Protein AF-A0A2V8US13-F1 (afdb_monomer_lite)

pLDDT: mean 70.46, std 26.06, range [27.88, 97.75]

Sequence (211 aa):
MGLTGDLALRPIKGLGFSAGRAALINSSGVVEAVVGNPSDCVLVDGTSGPCGSTSGTQYVEAEIPAGVVDGSNATFTLAGSPSQPSSLSLFRNGVLQQLGSDYTLTGSTVQFLAGAIPQLGDTLMAGYRLGYRLAPAWPLVGPQITGFRKLSAAPPVAQVLQQTSRVWAPASSAPTFCRPGIAWKFISTWRTRGPRLVLSSRPFGARGAGG

Secondary structure (DSSP, 8-state):
--HHHHHHTSPPB-TT--TTS-EEE-TTS-EEEPPS-TTEEEPTTS-EEETT----EEEEEEE--BS--SSS--EEE-SS--SSGGG-EEEETTEEEPBTTTEEEETTEEEE-TTTPPPTT--EEEEEEEEE----S----S---S-------PPPP----------------------S-----------SS------------------

Structure (mmCIF, N/CA/C/O backbone):
data_AF-A0A2V8US13-F1
#
_entry.id   AF-A0A2V8US13-F1
#
loop_
_atom_site.group_PDB
_atom_site.id
_atom_site.type_symbol
_atom_site.label_atom_id
_atom_site.label_alt_id
_atom_site.label_comp_id
_atom_site.label_asym_id
_atom_site.label_entity_id
_atom_site.label_seq_id
_atom_site.pdbx_PDB_ins_code
_atom_site.Cartn_x
_atom_site.Cartn_y
_atom_site.Cartn_z
_atom_site.occupancy
_atom_site.B_iso_or_equiv
_atom_site.auth_seq_id
_atom_site.auth_comp_id
_atom_site.auth_asym_id
_atom_site.auth_atom_id
_atom_site.pdbx_PDB_model_num
ATOM 1 N N . MET A 1 1 ? 28.949 7.084 -55.702 1.00 55.09 1 MET A N 1
ATOM 2 C CA . MET A 1 1 ? 28.351 6.580 -54.449 1.00 55.09 1 MET A CA 1
ATOM 3 C C . MET A 1 1 ? 28.116 5.095 -54.653 1.00 55.09 1 MET A C 1
ATOM 5 O O . MET A 1 1 ? 27.318 4.752 -55.509 1.00 55.09 1 MET A O 1
ATOM 9 N N . GLY A 1 2 ? 28.952 4.247 -54.053 1.00 80.75 2 GLY A N 1
ATOM 10 C CA . GLY A 1 2 ? 29.019 2.809 -54.350 1.00 80.75 2 GLY A CA 1
ATOM 11 C C . GLY A 1 2 ? 28.783 1.947 -53.112 1.00 80.75 2 GLY A C 1
ATOM 12 O O . GLY A 1 2 ? 28.547 2.483 -52.030 1.00 80.75 2 GLY A O 1
ATOM 13 N N . LEU A 1 3 ? 28.921 0.625 -53.270 1.00 78.25 3 LEU A N 1
ATOM 14 C CA . LEU A 1 3 ? 28.642 -0.385 -52.239 1.00 78.25 3 LEU A CA 1
ATOM 15 C C . LEU A 1 3 ? 29.267 -0.067 -50.870 1.00 78.25 3 LEU A C 1
ATOM 17 O O . LEU A 1 3 ? 28.650 -0.336 -49.849 1.00 78.25 3 LEU A O 1
ATOM 21 N N . THR A 1 4 ? 30.459 0.530 -50.818 1.00 82.06 4 THR A N 1
ATOM 22 C CA . THR A 1 4 ? 31.136 0.872 -49.554 1.00 82.06 4 THR A CA 1
ATOM 23 C C . THR A 1 4 ? 30.372 1.911 -48.722 1.00 82.06 4 THR A C 1
ATOM 25 O O . THR A 1 4 ? 30.376 1.828 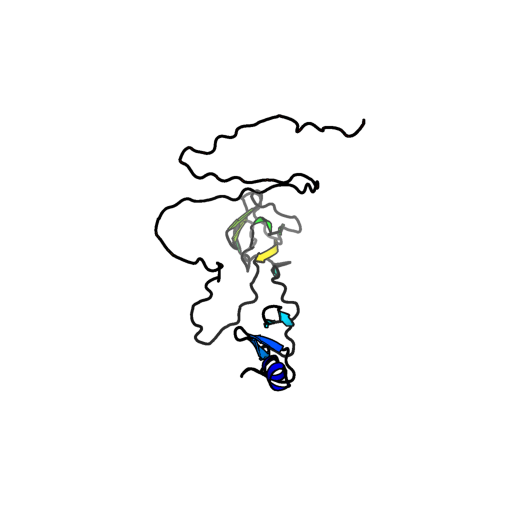-47.497 1.00 82.06 4 THR A O 1
ATOM 28 N N . GLY A 1 5 ? 29.686 2.862 -49.367 1.00 81.44 5 GLY A N 1
ATOM 29 C CA . GLY A 1 5 ? 28.836 3.842 -48.682 1.00 81.44 5 GLY A CA 1
ATOM 30 C C . GLY A 1 5 ? 27.566 3.201 -48.125 1.00 81.44 5 GLY A C 1
ATOM 31 O O . GLY A 1 5 ? 27.214 3.428 -46.972 1.00 81.44 5 GLY A O 1
ATOM 32 N N . ASP A 1 6 ? 26.946 2.313 -48.901 1.00 83.06 6 ASP A N 1
ATOM 33 C CA . ASP A 1 6 ? 25.766 1.559 -48.463 1.00 83.06 6 ASP A CA 1
ATOM 34 C C . ASP A 1 6 ? 26.099 0.560 -47.348 1.00 83.06 6 ASP A C 1
ATOM 36 O O . ASP A 1 6 ? 25.263 0.287 -46.490 1.00 83.06 6 ASP A O 1
ATOM 40 N N . LEU A 1 7 ? 27.322 0.016 -47.330 1.00 83.50 7 LEU A N 1
ATOM 41 C CA . LEU A 1 7 ? 27.809 -0.858 -46.262 1.00 83.50 7 LEU A CA 1
ATOM 42 C C . LEU A 1 7 ? 28.003 -0.101 -44.942 1.00 83.50 7 LEU A C 1
ATOM 44 O O . LEU A 1 7 ? 27.688 -0.653 -43.891 1.00 83.50 7 LEU A O 1
ATOM 48 N N . ALA A 1 8 ? 28.475 1.147 -44.989 1.00 81.38 8 ALA A N 1
ATOM 49 C CA . ALA A 1 8 ? 28.692 1.974 -43.800 1.00 81.38 8 ALA A CA 1
ATOM 50 C C . ALA A 1 8 ? 27.385 2.422 -43.118 1.00 81.38 8 ALA A C 1
ATOM 52 O O . ALA A 1 8 ? 27.394 2.760 -41.938 1.00 81.38 8 ALA A O 1
ATOM 53 N N . LEU A 1 9 ? 26.262 2.401 -43.842 1.00 83.69 9 LEU A N 1
ATOM 54 C CA . LEU A 1 9 ? 24.933 2.721 -43.309 1.00 83.69 9 LEU A CA 1
ATOM 55 C C . LEU A 1 9 ? 24.232 1.519 -42.662 1.00 83.69 9 LEU A C 1
ATOM 57 O O . LEU A 1 9 ? 23.143 1.665 -42.104 1.00 83.69 9 LEU A O 1
ATOM 61 N N . ARG A 1 10 ? 24.815 0.318 -42.742 1.00 88.25 10 ARG A N 1
ATOM 62 C CA . ARG A 1 10 ? 24.198 -0.882 -42.173 1.00 88.25 10 ARG A CA 1
ATOM 63 C C . ARG A 1 10 ? 24.348 -0.895 -40.650 1.00 88.25 10 ARG A C 1
ATOM 65 O O . ARG A 1 10 ? 25.443 -0.635 -40.153 1.00 88.25 10 ARG A O 1
ATOM 72 N N . PRO A 1 11 ? 23.296 -1.279 -39.906 1.00 88.00 11 PRO A N 1
ATOM 73 C CA . PRO A 1 11 ? 23.410 -1.522 -38.475 1.00 88.00 11 PRO A CA 1
ATOM 74 C C . PRO A 1 11 ? 24.494 -2.564 -38.179 1.00 88.00 11 PRO A C 1
ATOM 76 O O . PRO A 1 11 ? 24.523 -3.638 -38.789 1.00 88.00 11 PRO A O 1
ATOM 79 N N . ILE A 1 12 ? 25.374 -2.253 -37.232 1.00 92.12 12 ILE A N 1
ATOM 80 C CA . ILE A 1 12 ? 26.439 -3.154 -36.784 1.00 92.12 12 ILE A CA 1
ATOM 81 C C . ILE A 1 12 ? 26.003 -3.900 -35.521 1.00 92.12 12 ILE A C 1
ATOM 83 O O . ILE A 1 12 ? 25.254 -3.374 -34.699 1.00 92.12 12 ILE A O 1
ATOM 87 N N . LYS A 1 13 ? 26.459 -5.144 -35.371 1.00 92.75 13 LYS A N 1
ATOM 88 C CA . LYS A 1 13 ? 26.192 -5.957 -34.178 1.00 92.75 13 LYS A CA 1
ATOM 89 C C . LYS A 1 13 ? 27.131 -5.534 -33.052 1.00 92.75 13 LYS A C 1
ATOM 91 O O . LYS A 1 13 ? 28.337 -5.440 -33.273 1.00 92.75 13 LYS A O 1
ATOM 96 N N . GLY A 1 14 ? 26.577 -5.296 -31.869 1.00 89.50 14 GLY A N 1
ATOM 97 C CA . GLY A 1 14 ? 27.348 -5.074 -30.651 1.00 89.50 14 GLY A CA 1
ATOM 98 C C . GLY A 1 14 ? 27.850 -6.378 -30.034 1.00 89.50 14 GLY A C 1
ATOM 99 O O . GLY A 1 14 ? 27.527 -7.477 -30.494 1.00 89.50 14 GLY A O 1
ATOM 100 N N . LEU A 1 15 ? 28.623 -6.252 -28.956 1.00 89.38 15 LEU A N 1
ATOM 101 C CA . LEU A 1 15 ? 29.156 -7.399 -28.212 1.00 89.38 15 LEU A CA 1
ATOM 102 C C . LEU A 1 15 ? 28.039 -8.221 -27.556 1.00 89.38 15 LEU A C 1
ATOM 104 O O . LEU A 1 15 ? 28.185 -9.428 -27.389 1.00 89.38 15 LEU A O 1
ATOM 108 N N . GLY A 1 16 ? 26.911 -7.583 -27.230 1.00 88.00 16 GLY A N 1
ATOM 109 C CA . GLY A 1 16 ? 25.731 -8.239 -26.669 1.00 88.00 16 GLY A CA 1
ATOM 110 C C . GLY A 1 16 ? 24.812 -8.917 -27.690 1.00 88.00 16 GLY A C 1
ATOM 111 O O . GLY A 1 16 ? 23.693 -9.274 -27.334 1.00 88.00 16 GLY A O 1
ATOM 112 N N . PHE A 1 17 ? 25.195 -9.065 -28.963 1.00 93.06 17 PHE A N 1
ATOM 113 C CA . PHE A 1 17 ? 24.326 -9.697 -29.960 1.00 93.06 17 PHE A CA 1
ATOM 114 C C . PHE A 1 17 ? 24.137 -11.197 -29.682 1.00 93.06 17 PHE A C 1
ATOM 116 O O . PHE A 1 17 ? 25.095 -11.967 -29.652 1.00 93.06 17 PHE A O 1
ATOM 123 N N . SER A 1 18 ? 22.884 -11.634 -29.553 1.00 92.12 18 SER A N 1
ATOM 124 C CA . SER A 1 18 ? 22.523 -13.037 -29.339 1.00 92.12 18 SER A CA 1
ATOM 125 C C . SER A 1 18 ? 21.288 -13.398 -30.161 1.00 92.12 18 SER A C 1
ATOM 127 O O . SER A 1 18 ? 20.272 -12.704 -30.111 1.00 92.12 18 SER A O 1
ATOM 129 N N . ALA A 1 19 ? 21.377 -14.469 -30.951 1.00 89.31 19 ALA A N 1
ATOM 130 C CA . ALA A 1 19 ? 20.261 -14.942 -31.764 1.00 89.31 19 ALA A CA 1
ATOM 131 C C . ALA A 1 19 ? 19.153 -15.551 -30.884 1.00 89.31 19 ALA A C 1
ATOM 133 O O . ALA A 1 19 ? 19.433 -16.158 -29.854 1.00 89.31 19 ALA A O 1
ATOM 134 N N . GLY A 1 20 ? 17.891 -15.401 -31.298 1.00 88.50 20 GLY A N 1
ATOM 135 C CA . GLY A 1 20 ? 16.737 -15.893 -30.529 1.00 88.50 20 GLY A CA 1
ATOM 136 C C . GLY A 1 20 ? 16.299 -14.976 -29.380 1.00 88.50 20 GLY A C 1
ATOM 137 O O . GLY A 1 20 ? 15.518 -15.391 -28.528 1.00 88.50 20 GLY A O 1
ATOM 138 N N . ARG A 1 21 ? 16.785 -13.730 -29.352 1.00 91.25 21 ARG A N 1
ATOM 139 C CA . ARG A 1 21 ? 16.381 -12.676 -28.411 1.00 91.25 21 ARG A CA 1
ATOM 140 C C . ARG A 1 21 ? 15.822 -11.471 -29.165 1.00 91.25 21 ARG A C 1
ATOM 142 O O . ARG A 1 21 ? 16.128 -11.270 -30.340 1.00 91.25 21 ARG A O 1
ATOM 149 N N . ALA A 1 22 ? 15.033 -10.655 -28.472 1.00 91.88 22 ALA A N 1
ATOM 150 C CA . ALA A 1 22 ? 14.642 -9.343 -28.973 1.00 91.88 22 ALA A CA 1
ATOM 151 C C . ALA A 1 22 ? 15.876 -8.440 -29.123 1.00 91.88 22 ALA A C 1
ATOM 153 O O . ALA A 1 22 ? 16.780 -8.480 -28.287 1.00 91.88 22 ALA A O 1
ATOM 154 N N . ALA A 1 23 ? 15.901 -7.634 -30.183 1.00 93.50 23 ALA A N 1
ATOM 155 C CA . ALA A 1 23 ? 16.989 -6.708 -30.466 1.00 93.50 23 ALA A CA 1
ATOM 156 C C . ALA A 1 23 ? 16.685 -5.310 -29.906 1.00 93.50 23 ALA A C 1
ATOM 158 O O . ALA A 1 23 ? 15.574 -4.810 -30.077 1.00 93.50 23 ALA A O 1
ATOM 159 N N . LEU A 1 24 ? 17.683 -4.670 -29.294 1.00 93.31 24 LEU A N 1
ATOM 160 C CA . LEU A 1 24 ? 17.681 -3.249 -28.940 1.00 93.31 24 LEU A CA 1
ATOM 161 C C . LEU A 1 24 ? 18.825 -2.530 -29.658 1.00 93.31 24 LEU A C 1
ATOM 163 O O . LEU A 1 24 ? 19.825 -3.148 -30.027 1.00 93.31 24 LEU A O 1
ATOM 167 N N . ILE A 1 25 ? 18.680 -1.221 -29.845 1.00 92.81 25 ILE A N 1
ATOM 168 C CA . ILE A 1 25 ? 19.756 -0.347 -30.319 1.00 92.81 25 ILE A CA 1
ATOM 169 C C . ILE A 1 25 ? 20.280 0.404 -29.100 1.00 92.81 25 ILE A C 1
ATOM 171 O O . ILE A 1 25 ? 19.518 1.113 -28.443 1.00 92.81 25 ILE A O 1
ATOM 175 N N . ASN A 1 26 ? 21.556 0.223 -28.770 1.00 87.25 26 ASN A N 1
ATOM 176 C CA . ASN A 1 26 ? 22.140 0.867 -27.597 1.00 87.25 26 ASN A CA 1
ATOM 177 C C . ASN A 1 26 ? 22.551 2.327 -27.889 1.00 87.25 26 ASN A C 1
ATOM 179 O O . ASN A 1 26 ? 22.363 2.850 -28.989 1.00 87.25 26 ASN A O 1
ATOM 183 N N . SER A 1 27 ? 23.141 3.002 -26.900 1.00 87.38 27 SER A N 1
ATOM 184 C CA . SER A 1 27 ? 23.549 4.409 -27.021 1.00 87.38 27 SER A CA 1
ATOM 185 C C . SER A 1 27 ? 24.634 4.671 -28.072 1.00 87.38 27 SER A C 1
ATOM 187 O O . SER A 1 27 ? 24.763 5.807 -28.523 1.00 87.38 27 SER A O 1
ATOM 189 N N . SER A 1 28 ? 25.397 3.652 -28.485 1.00 88.44 28 SER A N 1
ATOM 190 C CA . SER A 1 28 ? 26.378 3.751 -29.573 1.00 88.44 28 SER A CA 1
ATOM 191 C C . SER A 1 28 ? 25.799 3.389 -30.946 1.00 88.44 28 SER A C 1
ATOM 193 O O . SER A 1 28 ? 26.529 3.399 -31.935 1.00 88.44 28 SER A O 1
ATOM 195 N N . GLY A 1 29 ? 24.492 3.112 -31.032 1.00 87.44 29 GLY A N 1
ATOM 196 C CA . GLY A 1 29 ? 23.795 2.828 -32.286 1.00 87.44 29 GLY A CA 1
ATOM 197 C C . GLY A 1 29 ? 23.972 1.397 -32.794 1.00 87.44 29 GLY A C 1
ATOM 198 O O . GLY A 1 29 ? 23.620 1.111 -33.939 1.00 87.44 29 GLY A O 1
ATOM 199 N N . VAL A 1 30 ? 24.513 0.494 -31.971 1.00 92.31 30 VAL A N 1
ATOM 200 C CA . VAL A 1 30 ? 24.744 -0.904 -32.356 1.00 92.31 30 VAL A CA 1
ATOM 201 C C . VAL A 1 30 ? 23.596 -1.801 -31.896 1.00 92.31 30 VAL A C 1
ATOM 203 O O . VAL A 1 30 ? 22.927 -1.519 -30.902 1.00 92.31 30 VAL A O 1
ATOM 206 N N . VAL A 1 31 ? 23.360 -2.885 -32.636 1.00 93.75 31 VAL A N 1
ATOM 207 C CA . VAL A 1 31 ? 22.295 -3.853 -32.354 1.00 93.75 31 VAL A CA 1
ATOM 208 C C . VAL A 1 31 ? 22.778 -4.876 -31.332 1.00 93.75 31 VAL A C 1
ATOM 210 O O . VAL A 1 31 ? 23.741 -5.603 -31.587 1.00 93.75 31 VAL A O 1
ATOM 213 N N . GLU A 1 32 ? 22.074 -4.979 -30.211 1.00 94.81 32 GLU A N 1
ATOM 214 C CA . GLU A 1 32 ? 22.352 -5.927 -29.127 1.00 94.81 32 GLU A CA 1
ATOM 215 C C . GLU A 1 32 ? 21.094 -6.701 -28.730 1.00 94.81 32 GLU A C 1
ATOM 217 O O . GLU A 1 32 ? 19.978 -6.316 -29.076 1.00 94.81 32 GLU A O 1
ATOM 222 N N . ALA A 1 33 ? 21.264 -7.823 -28.029 1.00 94.12 33 ALA A N 1
ATOM 223 C CA . ALA A 1 33 ? 20.143 -8.564 -27.473 1.00 94.12 33 ALA A CA 1
ATOM 224 C C . ALA A 1 33 ? 19.678 -7.943 -26.151 1.00 94.12 33 ALA A C 1
ATOM 226 O O . ALA A 1 33 ? 20.484 -7.624 -25.277 1.00 94.12 33 ALA A O 1
ATOM 227 N N . VAL A 1 34 ? 18.362 -7.850 -25.980 1.00 92.88 34 VAL A N 1
ATOM 228 C CA . VAL A 1 34 ? 17.741 -7.516 -24.698 1.00 92.88 34 VAL A CA 1
ATOM 229 C C . VAL A 1 34 ? 18.038 -8.629 -23.689 1.00 92.88 34 VAL A C 1
ATOM 231 O O . VAL A 1 34 ? 17.799 -9.811 -23.954 1.00 92.88 34 VAL A O 1
ATOM 234 N N . VAL A 1 35 ? 18.548 -8.247 -22.519 1.00 90.00 35 VAL A N 1
ATOM 235 C CA . VAL A 1 35 ? 18.862 -9.167 -21.417 1.00 90.00 35 VAL A CA 1
ATOM 236 C C . VAL A 1 35 ? 17.607 -9.388 -20.572 1.00 90.00 35 VAL A C 1
ATOM 238 O O . VAL A 1 35 ? 17.011 -8.412 -20.123 1.00 90.00 35 VAL A O 1
ATOM 241 N N . GLY A 1 36 ? 17.208 -10.649 -20.364 1.00 87.69 36 GLY A N 1
ATOM 242 C CA . GLY A 1 36 ? 15.996 -11.031 -19.623 1.00 87.69 36 GLY A CA 1
ATOM 243 C C . GLY A 1 36 ? 15.649 -12.519 -19.702 1.00 87.69 36 GLY A C 1
ATOM 244 O O . GLY A 1 36 ? 16.289 -13.285 -20.442 1.00 87.69 36 GLY A O 1
ATOM 245 N N . ASN A 1 37 ? 14.606 -12.945 -18.982 1.00 87.94 37 ASN A N 1
ATOM 246 C CA . ASN A 1 37 ? 14.066 -14.292 -19.160 1.00 87.94 37 ASN A CA 1
ATOM 247 C C . ASN A 1 37 ? 13.379 -14.414 -20.531 1.00 87.94 37 ASN A C 1
ATOM 249 O O . ASN A 1 37 ? 12.824 -13.441 -21.034 1.00 87.94 37 ASN A O 1
ATOM 253 N N . PRO A 1 38 ? 13.378 -15.602 -21.163 1.0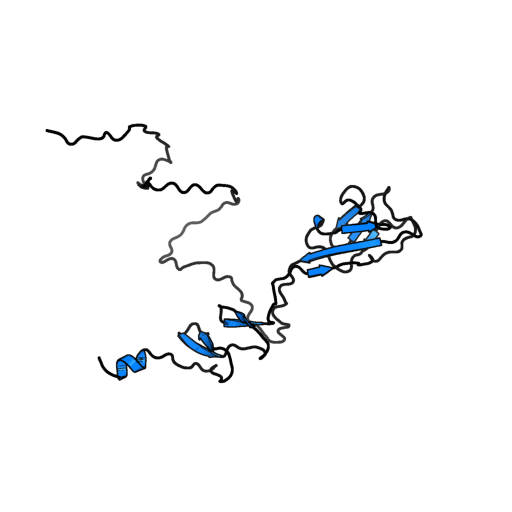0 86.06 38 PRO A N 1
ATOM 254 C CA . PRO A 1 38 ? 12.697 -15.805 -22.447 1.00 86.06 38 PRO A CA 1
ATOM 255 C C . PRO A 1 38 ? 11.182 -15.547 -22.413 1.00 86.06 38 PRO A C 1
ATOM 257 O O . PRO A 1 38 ? 10.579 -15.335 -23.459 1.00 86.06 38 PRO A O 1
ATOM 260 N N . SER A 1 39 ? 10.573 -15.585 -21.226 1.00 86.81 39 SER A N 1
ATOM 261 C CA . SER A 1 39 ? 9.154 -15.307 -20.986 1.00 86.81 39 SER A CA 1
ATOM 262 C C . SER A 1 39 ? 8.852 -13.836 -20.667 1.00 86.81 39 SER A C 1
ATOM 264 O O . SER A 1 39 ? 7.696 -13.504 -20.411 1.00 86.81 39 SER A O 1
ATOM 266 N N . ASP A 1 40 ? 9.868 -12.970 -20.625 1.00 89.69 40 ASP A N 1
ATOM 267 C CA . ASP A 1 40 ? 9.714 -11.558 -20.276 1.00 89.69 40 ASP A CA 1
ATOM 268 C C . ASP A 1 40 ? 9.291 -10.716 -21.488 1.00 89.69 40 ASP A C 1
ATOM 270 O O . ASP A 1 40 ? 9.651 -10.983 -22.636 1.00 89.69 40 ASP A O 1
ATOM 274 N N . CYS A 1 41 ? 8.545 -9.651 -21.214 1.00 88.50 41 CYS A N 1
ATOM 275 C CA . CYS A 1 41 ? 8.199 -8.624 -22.180 1.00 88.50 41 CYS A CA 1
ATOM 276 C C . CYS A 1 41 ? 9.307 -7.574 -22.252 1.00 88.50 41 CYS A C 1
ATOM 278 O O . CYS A 1 41 ? 9.967 -7.272 -21.258 1.00 88.50 41 CYS A O 1
ATOM 280 N N . VAL A 1 42 ? 9.471 -6.987 -23.435 1.00 90.88 42 VAL A N 1
ATOM 281 C CA . VAL A 1 42 ? 10.449 -5.929 -23.700 1.00 90.88 42 VAL A CA 1
ATOM 282 C C . VAL A 1 42 ? 9.743 -4.578 -23.725 1.00 90.88 42 VAL A C 1
ATOM 284 O O . VAL A 1 42 ? 8.725 -4.415 -24.398 1.00 90.88 42 VAL A O 1
ATOM 287 N N . LEU A 1 43 ? 10.282 -3.613 -22.986 1.00 85.19 43 LEU A N 1
ATOM 288 C CA . LEU A 1 43 ? 9.830 -2.226 -22.981 1.00 85.19 43 LEU A CA 1
ATOM 289 C C . LEU A 1 43 ? 10.478 -1.437 -24.127 1.00 85.19 43 LEU A C 1
ATOM 291 O O . LEU A 1 43 ? 11.505 -1.825 -24.680 1.00 85.19 43 LEU A O 1
ATOM 295 N N . VAL A 1 44 ? 9.879 -0.298 -24.488 1.00 84.12 44 VAL A N 1
ATOM 296 C CA . VAL A 1 44 ? 10.348 0.558 -25.600 1.00 84.12 44 VAL A CA 1
ATOM 297 C C . VAL A 1 44 ? 11.775 1.079 -25.374 1.00 84.12 44 VAL A C 1
ATOM 299 O O . VAL A 1 44 ? 12.484 1.365 -26.333 1.00 84.12 44 VAL A O 1
ATOM 302 N N . ASP A 1 45 ? 12.213 1.176 -24.119 1.00 83.00 45 ASP A N 1
ATOM 303 C CA . ASP A 1 45 ? 13.572 1.577 -23.747 1.00 83.00 45 ASP A CA 1
ATOM 304 C C . ASP A 1 45 ? 14.604 0.432 -23.811 1.00 83.00 45 ASP A C 1
ATOM 306 O O . ASP A 1 45 ? 15.780 0.653 -23.532 1.00 83.00 45 ASP A O 1
ATOM 310 N N . GLY A 1 46 ? 14.188 -0.781 -24.193 1.00 86.62 46 GLY A N 1
ATOM 311 C CA . GLY A 1 46 ? 15.054 -1.954 -24.316 1.00 86.62 46 GLY A CA 1
ATOM 312 C C . GLY A 1 46 ? 15.252 -2.742 -23.020 1.00 86.62 46 GLY A C 1
ATOM 313 O O . GLY A 1 46 ? 16.001 -3.718 -23.023 1.00 86.62 46 GLY A O 1
ATOM 314 N N . THR A 1 47 ? 14.594 -2.367 -21.920 1.00 84.81 47 THR A N 1
ATOM 315 C CA . THR A 1 47 ? 14.590 -3.171 -20.687 1.00 84.81 47 THR A CA 1
ATOM 316 C C . THR A 1 47 ? 13.579 -4.321 -20.771 1.00 84.81 47 THR A C 1
ATOM 318 O O . THR A 1 47 ? 12.654 -4.288 -21.585 1.00 84.81 47 THR A O 1
ATOM 321 N N . SER A 1 48 ? 13.753 -5.366 -19.954 1.00 88.94 48 SER A N 1
ATOM 322 C CA . SER A 1 48 ? 12.835 -6.511 -19.906 1.00 88.94 48 SER A CA 1
ATOM 323 C C . SER A 1 48 ? 12.312 -6.792 -18.497 1.00 88.94 48 SER A C 1
ATOM 325 O O . SER A 1 48 ? 12.953 -6.466 -17.494 1.00 88.94 48 SER A O 1
ATOM 327 N N . GLY A 1 49 ? 11.127 -7.395 -18.428 1.00 84.44 49 GLY A N 1
ATOM 328 C CA . GLY A 1 49 ? 10.521 -7.880 -17.192 1.00 84.44 49 GLY A CA 1
ATOM 329 C C . GLY A 1 49 ? 9.231 -8.662 -17.451 1.00 84.44 49 GLY A C 1
ATOM 330 O O . GLY A 1 49 ? 8.818 -8.792 -18.603 1.00 84.44 49 GLY A O 1
ATOM 331 N N . PRO A 1 50 ? 8.561 -9.172 -16.405 1.00 84.19 50 PRO A N 1
ATOM 332 C CA . PRO A 1 50 ? 7.374 -10.003 -16.564 1.00 84.19 50 PRO A CA 1
ATOM 333 C C . PRO A 1 50 ? 6.312 -9.342 -17.445 1.00 84.19 50 PRO A C 1
ATOM 335 O O . PRO A 1 50 ? 5.944 -8.178 -17.245 1.00 84.19 50 PRO A O 1
ATOM 338 N N . CYS A 1 51 ? 5.796 -10.098 -18.412 1.00 78.75 51 CYS A N 1
ATOM 339 C CA . CYS A 1 51 ? 4.693 -9.651 -19.248 1.00 78.75 51 CYS A CA 1
ATOM 340 C C . CYS A 1 51 ? 3.472 -9.331 -18.387 1.00 78.75 51 CYS A C 1
ATOM 342 O O . CYS A 1 51 ? 2.926 -10.203 -17.719 1.00 78.75 51 CYS A O 1
ATOM 344 N N . GLY A 1 52 ? 3.059 -8.063 -18.380 1.00 67.81 52 GLY A N 1
ATOM 345 C CA . GLY A 1 52 ? 1.950 -7.615 -17.542 1.00 67.81 52 GLY A CA 1
ATOM 346 C C . GLY A 1 52 ? 2.345 -7.204 -16.125 1.00 67.81 52 GLY A C 1
ATOM 347 O O . GLY A 1 52 ? 1.458 -7.062 -15.288 1.00 67.81 52 GLY A O 1
ATOM 348 N N . SER A 1 53 ? 3.628 -6.922 -15.848 1.00 59.19 53 SER A N 1
ATOM 349 C CA . SER A 1 53 ? 3.997 -6.086 -14.698 1.00 59.19 53 SER A CA 1
ATOM 350 C C . SER A 1 53 ? 3.521 -4.653 -14.944 1.00 59.19 53 SER A C 1
ATOM 352 O O . SER A 1 53 ? 4.301 -3.721 -15.143 1.00 59.19 53 SER A O 1
ATOM 354 N N . THR A 1 54 ? 2.205 -4.458 -14.921 1.00 54.72 54 THR A N 1
ATOM 355 C CA . THR A 1 54 ? 1.632 -3.173 -14.563 1.00 54.72 54 THR A CA 1
ATOM 356 C C . THR A 1 54 ? 2.319 -2.749 -13.279 1.00 54.72 54 THR A C 1
ATOM 358 O O . THR A 1 54 ? 2.346 -3.518 -12.318 1.00 54.72 54 THR A O 1
ATOM 361 N N . SER A 1 55 ? 2.880 -1.541 -13.270 1.00 60.44 55 SER A N 1
ATOM 362 C CA . SER A 1 55 ? 3.116 -0.791 -12.042 1.00 60.44 55 SER A CA 1
ATOM 363 C C . SER A 1 55 ? 1.757 -0.687 -11.347 1.00 60.44 55 SER A C 1
ATOM 365 O O . SER A 1 55 ? 0.940 0.183 -11.640 1.00 60.44 55 SER A O 1
ATOM 367 N N . GLY A 1 56 ? 1.439 -1.733 -10.597 1.00 63.31 56 GLY A N 1
ATOM 368 C CA . GLY A 1 56 ? 0.098 -2.072 -10.180 1.00 63.31 56 GLY A CA 1
ATOM 369 C C . GLY A 1 56 ? -0.020 -1.706 -8.725 1.00 63.31 56 GLY A C 1
ATOM 370 O O . GLY A 1 56 ? 0.810 -2.092 -7.901 1.00 63.31 56 GLY A O 1
ATOM 371 N N . THR A 1 57 ? -1.050 -0.941 -8.397 1.00 71.00 57 THR A N 1
ATOM 372 C CA . THR A 1 57 ? -1.497 -0.823 -7.013 1.00 71.00 57 THR A CA 1
ATOM 373 C C . THR A 1 57 ? -1.771 -2.231 -6.495 1.00 71.00 57 THR A C 1
ATOM 375 O O . THR A 1 57 ? -2.596 -2.934 -7.080 1.00 71.00 57 THR A O 1
ATOM 378 N N . GLN A 1 58 ? -1.062 -2.655 -5.453 1.00 83.88 58 GLN A N 1
ATOM 379 C CA . GLN A 1 58 ? -1.358 -3.916 -4.781 1.00 83.88 58 GLN A CA 1
ATOM 380 C C . GLN A 1 58 ? -2.592 -3.716 -3.899 1.00 83.88 58 GLN A C 1
ATOM 382 O O . GLN A 1 58 ? -2.758 -2.658 -3.290 1.00 83.88 58 GLN A O 1
ATOM 387 N N . TYR A 1 59 ? -3.453 -4.723 -3.829 1.00 88.81 59 TYR A N 1
ATOM 388 C CA . TYR A 1 59 ? -4.638 -4.706 -2.979 1.00 88.81 59 TYR A CA 1
ATOM 389 C C . TYR A 1 59 ? -4.519 -5.825 -1.966 1.00 88.81 59 TYR A C 1
ATOM 391 O O . TYR A 1 59 ? -4.120 -6.938 -2.306 1.00 88.81 59 TYR A O 1
ATOM 399 N N . VAL A 1 60 ? -4.853 -5.498 -0.729 1.00 91.88 60 VAL A N 1
ATOM 400 C CA . VAL A 1 60 ? -5.147 -6.475 0.303 1.00 91.88 60 VAL A CA 1
ATOM 401 C C . VAL A 1 60 ? -6.651 -6.461 0.487 1.00 91.88 60 VAL A C 1
ATOM 403 O O . VAL A 1 60 ? -7.256 -5.399 0.629 1.00 91.88 60 VAL A O 1
ATOM 406 N N . GLU A 1 61 ? -7.247 -7.640 0.450 1.00 92.75 61 GLU A N 1
ATOM 407 C CA . GLU A 1 61 ? -8.670 -7.849 0.668 1.00 92.75 61 GLU A CA 1
ATOM 408 C C . GLU A 1 61 ? -8.834 -8.821 1.828 1.00 92.75 61 GLU A C 1
ATOM 410 O O . GLU A 1 61 ? -7.967 -9.666 2.053 1.00 92.75 61 GLU A O 1
ATOM 415 N N . ALA A 1 62 ? -9.963 -8.725 2.530 1.00 93.06 62 ALA A N 1
ATOM 416 C CA . ALA A 1 62 ? -10.367 -9.717 3.519 1.00 93.06 62 ALA A CA 1
ATOM 417 C C . ALA A 1 62 ? -9.357 -9.980 4.655 1.00 93.06 62 ALA A C 1
ATOM 419 O O . ALA A 1 62 ? -9.370 -11.056 5.251 1.00 93.06 62 ALA A O 1
ATOM 420 N N . GLU A 1 63 ? -8.497 -9.017 4.982 1.00 95.38 63 GLU A N 1
ATOM 421 C CA . GLU A 1 63 ? -7.543 -9.174 6.075 1.00 95.38 63 GLU A CA 1
ATOM 422 C C . GLU A 1 63 ? -8.253 -9.080 7.427 1.00 95.38 63 GLU A C 1
ATOM 424 O O . GLU A 1 63 ? -9.111 -8.223 7.622 1.00 95.38 63 GLU A O 1
ATOM 429 N N . ILE A 1 64 ? -7.861 -9.921 8.382 1.00 95.69 64 ILE A N 1
ATOM 430 C CA . ILE A 1 64 ? -8.281 -9.800 9.780 1.00 95.69 64 ILE A CA 1
ATOM 431 C C . ILE A 1 64 ? -7.173 -9.049 10.534 1.00 95.69 64 ILE A C 1
ATOM 433 O O . ILE A 1 64 ? -6.077 -9.599 10.675 1.00 95.69 64 ILE A O 1
ATOM 437 N N . PRO A 1 65 ? -7.420 -7.815 11.016 1.00 96.00 65 PRO A N 1
ATOM 438 C CA . PRO A 1 65 ? -6.427 -7.053 11.767 1.00 96.00 65 PRO A CA 1
ATOM 439 C C . PRO A 1 65 ? -5.959 -7.800 13.021 1.00 96.00 65 PRO A C 1
ATOM 441 O O . PRO A 1 65 ? -6.761 -8.381 13.751 1.00 96.00 65 PRO A O 1
ATOM 444 N N . ALA A 1 66 ? -4.662 -7.739 13.311 1.00 95.56 66 ALA A N 1
ATOM 445 C CA . ALA A 1 66 ? -4.088 -8.336 14.505 1.00 95.56 66 ALA A CA 1
ATOM 446 C C . ALA A 1 66 ? -4.470 -7.533 15.756 1.00 95.56 66 ALA A C 1
ATOM 448 O O . ALA A 1 66 ? -4.245 -6.324 15.836 1.00 95.56 66 ALA A O 1
ATOM 449 N N . GLY A 1 67 ? -5.015 -8.222 16.749 1.00 94.31 67 GLY A N 1
ATOM 450 C CA . GLY A 1 67 ? -5.432 -7.655 18.026 1.00 94.31 67 GLY A CA 1
ATOM 451 C C . GLY A 1 67 ? -6.521 -8.522 18.641 1.00 94.31 67 GLY A C 1
ATOM 452 O O . GLY A 1 67 ? -7.290 -9.160 17.925 1.00 94.31 67 GLY A O 1
ATOM 453 N N . VAL A 1 68 ? -6.573 -8.582 19.969 1.00 94.25 68 VAL A N 1
ATOM 454 C CA . VAL A 1 68 ? -7.649 -9.301 20.661 1.00 94.25 68 VAL A CA 1
ATOM 455 C C . VAL A 1 68 ? -8.892 -8.418 20.655 1.00 94.25 68 VAL A C 1
ATOM 457 O O . VAL A 1 68 ? -8.799 -7.226 20.935 1.00 94.25 68 VAL A O 1
ATOM 460 N N . VAL A 1 69 ? -10.042 -8.996 20.320 1.00 95.19 69 VAL A N 1
ATOM 461 C CA . VAL A 1 69 ? -11.347 -8.332 20.398 1.00 95.19 69 VAL A CA 1
ATOM 462 C C . VAL A 1 69 ? -11.989 -8.704 21.736 1.00 95.19 69 VAL A C 1
ATOM 464 O O . VAL A 1 69 ? -12.620 -9.751 21.856 1.00 95.19 69 VAL A O 1
ATOM 467 N N . ASP A 1 70 ? -11.778 -7.880 22.761 1.00 93.06 70 ASP A N 1
ATOM 468 C CA . ASP A 1 70 ? -12.234 -8.116 24.143 1.00 93.06 70 ASP A CA 1
ATOM 469 C C . ASP A 1 70 ? -13.190 -7.027 24.673 1.00 93.06 70 ASP A C 1
ATOM 471 O O . ASP A 1 70 ? -13.575 -7.060 25.840 1.00 93.06 70 ASP A O 1
ATOM 475 N N . GLY A 1 71 ? -13.584 -6.058 23.837 1.00 92.75 71 GLY A N 1
ATOM 476 C CA . GLY A 1 71 ? -14.408 -4.912 24.240 1.00 92.75 71 GLY A CA 1
ATOM 477 C C . GLY A 1 71 ? -13.647 -3.763 24.907 1.00 92.75 71 GLY A C 1
ATOM 478 O O . GLY A 1 71 ? -14.240 -2.709 25.129 1.00 92.75 71 GLY A O 1
ATOM 479 N N . SER A 1 72 ? -12.351 -3.928 25.190 1.00 94.06 72 SER A N 1
ATOM 480 C CA . SER A 1 72 ? -11.487 -2.915 25.818 1.00 94.06 72 SER A CA 1
ATOM 481 C C . SER A 1 72 ? -10.336 -2.490 24.902 1.00 94.06 72 SER A C 1
ATOM 483 O O . SER A 1 72 ? -9.946 -1.321 24.861 1.00 94.06 72 SER A O 1
ATOM 485 N N . ASN A 1 73 ? -9.801 -3.423 24.116 1.00 95.44 73 ASN A N 1
ATOM 486 C CA . ASN A 1 73 ? -8.722 -3.176 23.185 1.00 95.44 73 ASN A CA 1
ATOM 487 C C . ASN A 1 73 ? -9.197 -2.303 22.018 1.00 95.44 73 ASN A C 1
ATOM 489 O O . ASN A 1 73 ? -9.917 -2.738 21.121 1.00 95.44 73 ASN A O 1
ATOM 493 N N . ALA A 1 74 ? -8.735 -1.058 22.013 1.00 96.31 74 ALA A N 1
ATOM 494 C CA . ALA A 1 74 ? -9.014 -0.108 20.947 1.00 96.31 74 ALA A CA 1
ATOM 495 C C . ALA A 1 74 ? -8.003 -0.178 19.790 1.00 96.31 74 ALA A C 1
ATOM 497 O O . ALA A 1 74 ? -8.213 0.481 18.775 1.00 96.31 74 ALA A O 1
ATOM 498 N N . THR A 1 75 ? -6.899 -0.922 19.924 1.00 96.75 75 THR A N 1
ATOM 499 C CA . THR A 1 75 ? -5.782 -0.874 18.968 1.00 96.75 75 THR A CA 1
ATOM 500 C C . THR A 1 75 ? -5.637 -2.186 18.209 1.00 96.75 75 THR A C 1
ATOM 502 O O . THR A 1 75 ? -5.481 -3.254 18.801 1.00 96.75 75 THR A O 1
ATOM 505 N N . PHE A 1 76 ? -5.626 -2.090 16.883 1.00 97.50 76 PHE A N 1
ATOM 506 C CA . PHE A 1 76 ? -5.456 -3.215 15.971 1.00 97.50 76 PHE A CA 1
ATOM 507 C C . PHE A 1 76 ? -4.384 -2.894 14.931 1.00 97.50 76 PHE A C 1
ATOM 509 O O . PHE A 1 76 ? -4.201 -1.742 14.543 1.00 97.50 76 PHE A O 1
ATOM 516 N N . THR A 1 77 ? -3.658 -3.911 14.478 1.00 97.25 77 THR A N 1
ATOM 517 C CA . THR A 1 77 ? -2.531 -3.747 13.550 1.00 97.25 77 THR A CA 1
ATOM 518 C C . THR A 1 77 ? -2.796 -4.490 12.250 1.00 97.25 77 THR A C 1
ATOM 520 O O . THR A 1 77 ? -3.104 -5.676 12.266 1.00 97.25 77 THR A O 1
ATOM 523 N N . LEU A 1 78 ? -2.648 -3.799 11.125 1.00 95.94 78 LEU A N 1
ATOM 524 C CA . LEU A 1 78 ? -2.666 -4.388 9.788 1.00 95.94 78 LEU A CA 1
ATOM 525 C C . LEU A 1 78 ? -1.280 -4.950 9.430 1.00 95.94 78 LEU A C 1
ATOM 527 O O . LEU A 1 78 ? -0.249 -4.424 9.862 1.00 95.94 78 LEU A O 1
ATOM 531 N N . ALA A 1 79 ? -1.238 -5.981 8.592 1.00 92.44 79 ALA A N 1
ATOM 532 C CA . ALA A 1 79 ? -0.016 -6.610 8.097 1.00 92.44 79 ALA A CA 1
ATOM 533 C C . ALA A 1 79 ? 0.795 -5.679 7.179 1.00 92.44 79 ALA A C 1
ATOM 535 O O . ALA A 1 79 ? 2.015 -5.807 7.056 1.00 92.44 79 ALA A O 1
ATOM 536 N N . GLY A 1 80 ? 0.129 -4.724 6.531 1.00 89.31 80 GLY A N 1
ATOM 537 C CA . GLY A 1 80 ? 0.745 -3.695 5.704 1.00 89.31 80 GLY A CA 1
ATOM 538 C C . GLY A 1 80 ? 0.196 -2.306 6.005 1.00 89.31 80 GLY A C 1
ATOM 539 O O . GLY A 1 80 ? -0.894 -2.139 6.539 1.00 89.31 80 GLY A O 1
ATOM 540 N N . SER A 1 81 ? 0.965 -1.283 5.635 1.00 90.38 81 SER A N 1
ATOM 541 C CA . SER A 1 81 ? 0.512 0.105 5.728 1.00 90.38 81 SER A CA 1
ATOM 542 C C . SER A 1 81 ? -0.280 0.470 4.471 1.00 90.38 81 SER A C 1
ATOM 544 O O . SER A 1 81 ? 0.284 0.395 3.371 1.00 90.38 81 SER A O 1
ATOM 546 N N . PRO A 1 82 ? -1.540 0.919 4.596 1.00 92.12 82 PRO A N 1
ATOM 547 C CA . PRO A 1 82 ? -2.271 1.503 3.481 1.00 92.12 82 PRO A CA 1
ATOM 548 C C . PRO A 1 82 ? -1.485 2.665 2.864 1.00 92.12 82 PRO A C 1
ATOM 550 O O . PRO A 1 82 ? -0.879 3.468 3.574 1.00 92.12 82 PRO A O 1
ATOM 553 N N . SER A 1 83 ? -1.488 2.774 1.533 1.00 89.50 83 SER A N 1
ATOM 554 C CA . SER A 1 83 ? -0.792 3.864 0.828 1.00 89.50 83 SER A CA 1
ATOM 555 C C . SER A 1 83 ? -1.398 5.238 1.096 1.00 89.50 83 SER A C 1
ATOM 557 O O . SER A 1 83 ? -0.733 6.259 0.947 1.00 89.50 83 SER A O 1
ATOM 559 N N . GLN A 1 84 ? -2.690 5.256 1.412 1.00 90.50 84 GLN A N 1
ATOM 560 C CA . GLN A 1 84 ? -3.480 6.427 1.758 1.00 90.50 84 GLN A CA 1
ATOM 561 C C . GLN A 1 84 ? -4.486 5.988 2.826 1.00 90.50 84 GLN A C 1
ATOM 563 O O . GLN A 1 84 ? -5.094 4.934 2.651 1.00 90.50 84 GLN A O 1
ATOM 568 N N . PRO A 1 85 ? -4.726 6.767 3.891 1.00 90.81 85 PRO A N 1
ATOM 569 C CA . PRO A 1 85 ? -5.675 6.363 4.927 1.00 90.81 85 PRO A CA 1
ATOM 570 C C . PRO A 1 85 ? -7.100 6.133 4.417 1.00 90.81 85 PRO A C 1
ATOM 572 O O . PRO A 1 85 ? -7.789 5.237 4.889 1.00 90.81 85 PRO A O 1
ATOM 575 N N . SER A 1 86 ? -7.515 6.897 3.405 1.00 90.88 86 SER A N 1
ATOM 576 C CA . SER A 1 86 ? -8.818 6.763 2.749 1.00 90.88 86 SER A CA 1
ATOM 577 C C . SER A 1 86 ? -8.959 5.513 1.876 1.00 90.88 86 SER A C 1
ATOM 579 O O . SER A 1 86 ? -10.056 5.244 1.396 1.00 90.88 86 SER A O 1
ATOM 581 N N . SER A 1 87 ? -7.878 4.762 1.626 1.00 92.69 87 SER A N 1
ATOM 582 C CA . SER A 1 87 ? -7.962 3.505 0.876 1.00 92.69 87 SER A CA 1
ATOM 583 C C . SER A 1 87 ? -8.380 2.322 1.747 1.00 92.69 87 SER A C 1
ATOM 585 O O . SER A 1 87 ? -8.766 1.292 1.198 1.00 92.69 87 SER A O 1
ATOM 587 N N . LEU A 1 88 ? -8.299 2.461 3.074 1.00 95.50 88 LEU A N 1
ATOM 588 C CA . LEU A 1 88 ? -8.722 1.438 4.017 1.00 95.50 88 LEU A CA 1
ATOM 589 C C . LEU A 1 88 ? -10.247 1.419 4.128 1.00 95.50 88 LEU A C 1
ATOM 591 O O . LEU A 1 88 ? -10.863 2.403 4.527 1.00 95.50 88 LEU A O 1
ATOM 595 N N . SER A 1 89 ? -10.830 0.267 3.823 1.00 96.62 89 SER A N 1
ATOM 596 C CA . SER A 1 89 ? -12.210 -0.090 4.140 1.00 96.62 89 SER A CA 1
ATOM 597 C C . SER A 1 89 ? -12.183 -1.086 5.292 1.00 96.62 89 SER A C 1
ATOM 599 O O . SER A 1 89 ? -11.748 -2.224 5.113 1.00 96.62 89 SER A O 1
ATOM 601 N N . LEU A 1 90 ? -12.597 -0.646 6.478 1.00 97.06 90 LEU A N 1
ATOM 602 C CA . LEU A 1 90 ? -12.656 -1.471 7.681 1.00 97.06 90 LEU A CA 1
ATOM 603 C C . LEU A 1 90 ? -14.109 -1.828 7.987 1.00 97.06 90 LEU A C 1
ATOM 605 O O . LEU A 1 90 ? -14.958 -0.947 8.074 1.00 97.06 90 LEU A O 1
ATOM 609 N N . PHE A 1 91 ? -14.390 -3.108 8.183 1.00 97.31 91 PHE A N 1
ATOM 610 C CA . PHE A 1 91 ? -15.711 -3.634 8.486 1.00 97.31 91 PHE A CA 1
ATOM 611 C C . PHE A 1 91 ? -15.720 -4.264 9.875 1.00 97.31 91 PHE A C 1
ATOM 613 O O . PHE A 1 91 ? -14.820 -5.030 10.217 1.00 97.31 91 PHE A O 1
ATOM 620 N N . ARG A 1 92 ? -16.772 -3.977 10.644 1.00 95.81 92 ARG A N 1
ATOM 621 C CA . ARG A 1 92 ? -17.093 -4.644 11.910 1.00 95.81 92 ARG A CA 1
ATOM 622 C C . ARG A 1 92 ? -18.431 -5.354 11.749 1.00 95.81 92 ARG A C 1
ATOM 624 O O . ARG A 1 92 ? -19.437 -4.688 11.513 1.00 95.81 92 ARG A O 1
ATOM 631 N N . ASN A 1 93 ? -18.446 -6.685 11.809 1.00 95.25 93 ASN A N 1
ATOM 632 C CA . ASN A 1 93 ? -19.633 -7.51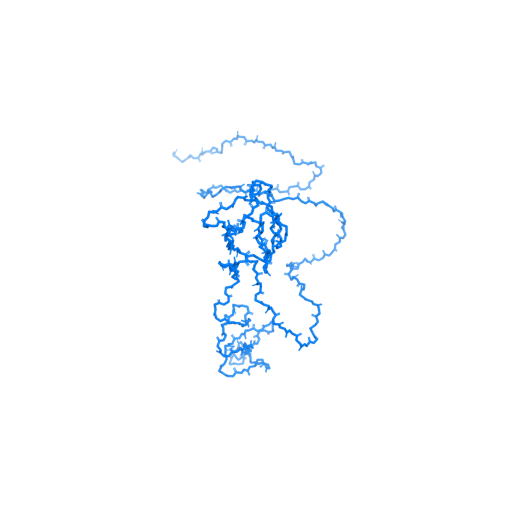1 11.524 1.00 95.25 93 ASN A CA 1
ATOM 633 C C . ASN A 1 93 ? -20.299 -7.171 10.175 1.00 95.25 93 ASN A C 1
ATOM 635 O O . ASN A 1 93 ? -21.522 -7.113 10.062 1.00 95.25 93 ASN A O 1
ATOM 639 N N . GLY A 1 94 ? -19.487 -6.869 9.158 1.00 94.31 94 GLY A N 1
ATOM 640 C CA . GLY A 1 94 ? -19.959 -6.464 7.830 1.00 94.31 94 GLY A CA 1
ATOM 641 C C . GLY A 1 94 ? -20.384 -4.994 7.697 1.00 94.31 94 GLY A C 1
ATOM 642 O O . GLY A 1 94 ? -20.685 -4.559 6.589 1.00 94.31 94 GLY A O 1
ATOM 643 N N . VAL A 1 95 ? -20.364 -4.200 8.773 1.00 95.50 95 VAL A N 1
ATOM 644 C CA . VAL A 1 95 ? -20.682 -2.762 8.729 1.00 95.50 95 VAL A CA 1
ATOM 645 C C . VAL A 1 95 ? -19.411 -1.943 8.521 1.00 95.50 95 VAL A C 1
ATOM 647 O O . VAL A 1 95 ? -18.487 -2.015 9.335 1.00 95.50 95 VAL A O 1
ATOM 650 N N . LEU A 1 96 ? -19.380 -1.140 7.454 1.00 96.06 96 LEU A N 1
ATOM 651 C CA . LEU A 1 96 ? -18.271 -0.231 7.153 1.00 96.06 96 LEU A CA 1
ATOM 652 C C . LEU A 1 96 ? -18.113 0.816 8.265 1.00 96.06 96 LEU A C 1
ATOM 654 O O . LEU A 1 96 ? -19.068 1.508 8.610 1.00 96.06 96 LEU A O 1
ATOM 658 N N . GLN A 1 97 ? -16.899 0.935 8.787 1.00 96.62 97 GLN A N 1
ATOM 659 C CA . GLN A 1 97 ? -16.500 1.928 9.778 1.00 96.62 97 GLN A CA 1
ATOM 660 C C . GLN A 1 97 ? -15.938 3.171 9.076 1.00 96.62 97 GLN A C 1
ATOM 662 O O . GLN A 1 97 ? -15.289 3.068 8.033 1.00 96.62 97 GLN A O 1
ATOM 667 N N . GLN A 1 98 ? -16.166 4.352 9.644 1.00 95.62 98 GLN A N 1
ATOM 668 C CA . GLN A 1 98 ? -15.742 5.634 9.085 1.00 95.62 98 GLN A CA 1
ATOM 669 C C . GLN A 1 98 ? -14.430 6.131 9.706 1.00 95.62 98 GLN A C 1
ATOM 671 O O . GLN A 1 98 ? -14.309 6.293 10.925 1.00 95.62 98 GLN A O 1
ATOM 676 N N . LEU A 1 99 ? -13.459 6.467 8.852 1.00 95.69 99 LEU A N 1
ATOM 677 C CA . LEU A 1 99 ? -12.215 7.122 9.261 1.00 95.69 99 LEU A CA 1
ATOM 678 C C . LEU A 1 99 ? -12.508 8.502 9.881 1.00 95.69 99 LEU A C 1
ATOM 680 O O . LEU A 1 99 ? -13.163 9.342 9.271 1.00 95.69 99 LEU A O 1
ATOM 684 N N . GLY A 1 100 ? -11.982 8.748 11.078 1.00 93.31 100 GLY A N 1
ATOM 685 C CA . GLY A 1 100 ? -12.136 9.981 11.854 1.00 93.31 100 GLY A CA 1
ATOM 686 C C . GLY A 1 100 ? -13.341 10.003 12.800 1.00 93.31 100 GLY A C 1
ATOM 687 O O . GLY A 1 100 ? -13.307 10.760 13.765 1.00 93.31 100 GLY A O 1
ATOM 688 N N . SER A 1 101 ? -14.362 9.170 12.564 1.00 94.00 101 SER A N 1
ATOM 689 C CA . SER A 1 101 ? -15.545 9.045 13.437 1.00 94.00 101 SER A CA 1
ATOM 690 C C . SER A 1 101 ? -15.509 7.773 14.281 1.00 94.00 101 SER A C 1
ATOM 692 O O . SER A 1 101 ? -15.717 7.832 15.490 1.00 94.00 101 SER A O 1
ATOM 694 N N . ASP A 1 102 ? -15.196 6.635 13.657 1.00 96.25 102 ASP A N 1
ATOM 695 C CA . ASP A 1 102 ? -15.181 5.327 14.322 1.00 96.25 102 ASP A CA 1
ATOM 696 C C . ASP A 1 102 ? -13.751 4.880 14.640 1.00 96.25 102 ASP A C 1
ATOM 698 O O . ASP A 1 102 ? -13.493 4.255 15.668 1.00 96.25 102 ASP A O 1
ATOM 702 N N . TYR A 1 103 ? -12.789 5.238 13.787 1.00 97.06 103 TYR A N 1
ATOM 703 C CA . TYR A 1 103 ? -11.380 4.913 13.996 1.00 97.06 103 TYR A CA 1
ATOM 704 C C . TYR A 1 103 ? -10.442 5.967 13.410 1.00 97.06 103 TYR A C 1
ATOM 706 O O . TYR A 1 103 ? -10.796 6.717 12.503 1.00 97.06 103 TYR A O 1
ATOM 714 N N . THR A 1 104 ? -9.203 5.988 13.884 1.00 96.81 104 THR A N 1
ATOM 715 C CA . THR A 1 104 ? -8.080 6.684 13.254 1.00 96.81 104 THR A CA 1
ATOM 716 C C . THR A 1 104 ? -7.063 5.662 12.746 1.00 96.81 104 THR A C 1
ATOM 718 O O . THR A 1 104 ? -7.003 4.529 13.224 1.00 96.81 104 THR A O 1
ATOM 721 N N . LEU A 1 105 ? -6.282 6.034 11.731 1.00 96.50 105 LEU A N 1
ATOM 722 C CA . LEU A 1 105 ? -5.242 5.181 11.158 1.00 96.50 105 LEU A CA 1
ATOM 723 C C . LEU A 1 105 ? -3.910 5.928 11.163 1.00 96.50 105 LEU A C 1
ATOM 725 O O . LEU A 1 105 ? -3.813 7.018 10.599 1.00 96.50 105 LEU A O 1
ATOM 729 N N . THR A 1 106 ? -2.879 5.306 11.733 1.00 94.88 106 THR A N 1
ATOM 730 C CA . THR A 1 106 ? -1.496 5.795 11.680 1.00 94.88 106 THR A CA 1
ATOM 731 C C . THR A 1 106 ? -0.577 4.664 11.231 1.00 94.88 106 THR A C 1
ATOM 733 O O . THR A 1 106 ? -0.398 3.680 11.943 1.00 94.88 106 THR A O 1
ATOM 736 N N . GLY A 1 107 ? 0.007 4.785 10.035 1.00 92.12 107 GLY A N 1
ATOM 737 C CA . GLY A 1 107 ? 0.760 3.686 9.425 1.00 92.12 107 GLY A CA 1
ATOM 738 C C . GLY A 1 107 ? -0.146 2.474 9.191 1.00 92.12 107 GLY A C 1
ATOM 739 O O . GLY A 1 107 ? -1.149 2.585 8.490 1.00 92.12 107 GLY A O 1
ATOM 740 N N . SER A 1 108 ? 0.189 1.338 9.801 1.00 94.19 108 SER A N 1
ATOM 741 C CA . SER A 1 108 ? -0.641 0.126 9.810 1.00 94.19 108 SER A CA 1
ATOM 742 C C . SER A 1 108 ? -1.491 -0.033 11.078 1.00 94.19 108 SER A C 1
ATOM 744 O O . SER A 1 108 ? -2.201 -1.025 11.212 1.00 94.19 108 SER A O 1
ATOM 746 N N . THR A 1 109 ? -1.443 0.917 12.013 1.00 96.38 109 THR A N 1
ATOM 747 C CA . THR A 1 109 ? -2.179 0.834 13.277 1.00 96.38 109 THR A CA 1
ATOM 748 C C . THR A 1 109 ? -3.533 1.519 13.157 1.00 96.38 109 THR A C 1
ATOM 750 O O . THR A 1 109 ? -3.614 2.728 12.924 1.00 96.38 109 THR A O 1
ATOM 753 N N . VAL A 1 110 ? -4.593 0.742 13.349 1.00 97.44 110 VAL A N 1
ATOM 754 C CA . VAL A 1 110 ? -5.980 1.191 13.467 1.00 97.44 110 VAL A CA 1
ATOM 755 C C . VAL A 1 110 ? -6.294 1.394 14.944 1.00 97.44 110 VAL A C 1
ATOM 757 O O . VAL A 1 110 ? -6.144 0.472 15.745 1.00 97.44 110 VAL A O 1
ATOM 760 N N . GLN A 1 111 ? -6.758 2.584 15.306 1.00 97.38 111 GLN A N 1
ATOM 761 C CA . GLN A 1 111 ? -7.193 2.903 16.659 1.00 97.38 111 GLN A CA 1
ATOM 762 C C . GLN A 1 111 ? -8.676 3.271 16.649 1.00 97.38 111 GLN A C 1
ATOM 764 O O . GLN A 1 111 ? -9.057 4.310 16.113 1.00 97.38 111 GLN A O 1
ATOM 769 N N . PHE A 1 112 ? -9.517 2.431 17.243 1.00 97.75 112 PHE A N 1
ATOM 770 C CA . PHE A 1 112 ? -10.934 2.722 17.428 1.00 97.75 112 PHE A CA 1
ATOM 771 C C . PHE A 1 112 ? -11.146 3.835 18.455 1.00 97.75 112 PHE A C 1
ATOM 773 O O . PHE A 1 112 ? -10.437 3.941 19.457 1.00 97.75 112 PHE A O 1
ATOM 780 N N . LEU A 1 113 ? -12.155 4.662 18.207 1.00 96.69 113 LEU A N 1
ATOM 781 C CA . LEU A 1 113 ? -12.627 5.671 19.149 1.00 96.69 113 LEU A CA 1
ATOM 782 C C . LEU A 1 113 ? -13.578 5.023 20.172 1.00 96.69 113 LEU A C 1
ATOM 784 O O . LEU A 1 113 ? -14.169 3.980 19.905 1.00 96.69 113 LEU A O 1
ATOM 788 N N . ALA A 1 114 ? -13.735 5.632 21.353 1.00 89.25 114 ALA A N 1
ATOM 789 C CA . ALA A 1 114 ? -14.367 5.006 22.527 1.00 89.25 114 ALA A CA 1
ATOM 790 C C . ALA A 1 114 ? -15.796 4.455 22.305 1.00 89.25 114 ALA A C 1
ATOM 792 O O . ALA A 1 114 ? -16.198 3.524 22.993 1.00 89.25 114 ALA A O 1
ATOM 793 N N . GLY A 1 115 ? -16.556 4.990 21.341 1.00 89.56 115 GLY A N 1
ATOM 794 C CA . GLY A 1 115 ? -17.897 4.496 20.985 1.00 89.56 115 GLY A CA 1
ATOM 795 C C . GLY A 1 115 ? -17.922 3.364 19.948 1.00 89.56 115 GLY A C 1
ATOM 796 O O . GLY A 1 115 ? -18.971 2.770 19.712 1.00 89.56 115 GLY A O 1
ATOM 797 N N . ALA A 1 116 ? -16.784 3.060 19.326 1.00 94.62 116 ALA A N 1
ATOM 798 C CA . ALA A 1 116 ? -16.664 2.113 18.222 1.00 94.62 116 ALA A CA 1
ATOM 799 C C . ALA A 1 116 ? -15.751 0.915 18.545 1.00 94.62 116 ALA A C 1
ATOM 801 O O . ALA A 1 116 ? -15.542 0.065 17.678 1.00 94.62 116 ALA A O 1
ATOM 802 N N . ILE A 1 117 ? -15.251 0.809 19.783 1.00 96.19 117 ILE A N 1
ATOM 803 C CA . ILE A 1 117 ? -14.410 -0.313 20.222 1.00 96.19 117 ILE A CA 1
ATOM 804 C C . ILE A 1 117 ? -15.163 -1.639 19.992 1.00 96.19 117 ILE A C 1
ATOM 806 O O . ILE A 1 117 ? -16.265 -1.808 20.531 1.00 96.19 117 ILE A O 1
ATOM 810 N N . PRO A 1 118 ? -14.607 -2.567 19.189 1.00 95.88 118 PRO A N 1
ATOM 811 C CA . PRO A 1 118 ? -15.219 -3.863 18.918 1.00 95.88 118 PRO A CA 1
ATOM 812 C C . PRO A 1 118 ? -15.423 -4.670 20.201 1.00 95.88 118 PRO A C 1
ATOM 814 O O . PRO A 1 118 ? -14.500 -4.820 21.003 1.00 95.88 118 PRO A O 1
ATOM 817 N N . GLN A 1 119 ? -16.639 -5.171 20.393 1.00 95.38 119 GLN A N 1
ATOM 818 C CA . GLN A 1 119 ? -17.035 -5.955 21.558 1.00 95.38 119 GLN A CA 1
ATOM 819 C C . GLN A 1 119 ? -16.696 -7.431 21.366 1.00 95.38 119 GLN A C 1
ATOM 821 O O . GLN A 1 119 ? -16.555 -7.906 20.241 1.00 95.38 119 GLN A O 1
ATOM 826 N N . LEU A 1 120 ? -16.577 -8.174 22.468 1.00 94.81 120 LEU A N 1
ATOM 827 C CA . LEU A 1 120 ? -16.318 -9.612 22.420 1.00 94.81 120 LEU A CA 1
ATOM 828 C C . LEU A 1 120 ? -17.350 -10.322 21.521 1.00 94.81 120 LEU A C 1
ATOM 830 O O . LEU A 1 120 ? -18.553 -10.235 21.759 1.00 94.81 120 LEU A O 1
ATOM 834 N N . GLY A 1 121 ? -16.861 -11.045 20.511 1.00 92.38 121 GLY A N 1
ATOM 835 C CA . GLY A 1 121 ? -17.690 -11.710 19.499 1.00 92.38 121 GLY A CA 1
ATOM 836 C C . GLY A 1 121 ? -17.828 -10.936 18.184 1.00 92.38 121 GLY A C 1
ATOM 837 O O . GLY A 1 121 ? -18.286 -11.516 17.201 1.00 92.38 121 GLY A O 1
ATOM 838 N N . ASP A 1 122 ? -17.382 -9.678 18.132 1.00 95.62 122 ASP A N 1
ATOM 839 C CA . ASP A 1 122 ? -17.299 -8.926 16.884 1.00 95.62 122 ASP A CA 1
ATOM 840 C C . ASP A 1 122 ? -16.184 -9.467 15.980 1.00 95.62 122 ASP A C 1
ATOM 842 O O . ASP A 1 122 ? -15.110 -9.880 16.422 1.00 95.62 122 ASP A O 1
ATOM 846 N N . THR A 1 123 ? -16.433 -9.410 14.677 1.00 94.44 123 THR A N 1
ATOM 847 C CA . THR A 1 123 ? -15.478 -9.779 13.631 1.00 94.44 123 THR A CA 1
ATOM 848 C C . THR A 1 123 ? -14.998 -8.535 12.900 1.00 94.44 123 THR A C 1
ATOM 850 O O . THR A 1 123 ? -15.799 -7.678 12.517 1.00 94.44 123 THR A O 1
ATOM 853 N N . LEU A 1 124 ? -13.682 -8.434 12.703 1.00 96.81 124 LEU A N 1
ATOM 854 C CA . LEU A 1 124 ? -13.052 -7.354 11.951 1.00 96.81 124 LEU A CA 1
ATOM 855 C C . LEU A 1 124 ? -12.535 -7.865 10.615 1.00 96.81 124 LEU A C 1
ATOM 857 O O . LEU A 1 124 ? -11.917 -8.924 10.540 1.00 96.81 124 LEU A O 1
ATOM 861 N N . MET A 1 125 ? -12.756 -7.070 9.575 1.00 97.06 125 MET A N 1
ATOM 862 C CA . MET A 1 125 ? -12.274 -7.354 8.232 1.00 97.06 125 MET A CA 1
ATOM 863 C C . MET A 1 125 ? -11.819 -6.055 7.578 1.00 97.06 125 MET A C 1
ATOM 865 O O . MET A 1 125 ? -12.517 -5.047 7.639 1.00 97.06 125 MET A O 1
ATOM 869 N N . ALA A 1 126 ? -10.651 -6.063 6.958 1.00 96.94 126 ALA A N 1
ATOM 870 C CA . ALA A 1 126 ? -10.033 -4.901 6.351 1.00 96.94 126 ALA A CA 1
ATOM 871 C C . ALA A 1 126 ? -9.678 -5.186 4.892 1.00 96.94 126 ALA A C 1
ATOM 873 O O . ALA A 1 126 ? -9.205 -6.264 4.535 1.00 96.94 126 ALA A O 1
ATOM 874 N N . GLY A 1 127 ? -9.887 -4.188 4.042 1.00 95.81 127 GLY A N 1
ATOM 875 C CA . GLY A 1 127 ? -9.354 -4.156 2.687 1.00 95.81 127 GLY A CA 1
ATOM 876 C C . GLY A 1 127 ? -8.680 -2.818 2.438 1.00 95.81 127 GLY A C 1
ATOM 877 O O . GLY A 1 127 ? -9.200 -1.781 2.845 1.00 95.81 127 GLY A O 1
ATOM 878 N N . TYR A 1 128 ? -7.512 -2.815 1.805 1.00 95.25 128 TYR A N 1
ATOM 879 C CA . TYR A 1 128 ? -6.786 -1.583 1.526 1.00 95.25 128 TYR A CA 1
ATOM 880 C C . TYR A 1 128 ? -5.853 -1.703 0.330 1.00 95.25 128 TYR A C 1
ATOM 882 O O . TYR A 1 128 ? -5.375 -2.771 -0.051 1.00 95.25 128 TYR A O 1
ATOM 890 N N . ARG A 1 129 ? -5.550 -0.544 -0.253 1.00 91.94 129 ARG A N 1
ATOM 891 C CA . ARG A 1 129 ? -4.501 -0.424 -1.262 1.00 91.94 129 ARG A CA 1
ATOM 892 C C . ARG A 1 129 ? -3.150 -0.300 -0.585 1.00 91.94 129 ARG A C 1
ATOM 894 O O . ARG A 1 129 ? -2.916 0.631 0.189 1.00 91.94 129 ARG A O 1
ATOM 901 N N . LEU A 1 130 ? -2.255 -1.203 -0.941 1.00 86.31 130 LEU A N 1
ATOM 902 C CA . LEU A 1 130 ? -0.829 -1.009 -0.786 1.00 86.31 130 LEU A CA 1
ATOM 903 C C . LEU A 1 130 ? -0.349 -0.049 -1.876 1.00 86.31 130 LEU A C 1
ATOM 905 O O . LEU A 1 130 ? -0.955 0.084 -2.945 1.00 86.31 130 LEU A O 1
ATOM 909 N N . GLY A 1 131 ? 0.751 0.646 -1.591 1.00 78.06 131 GLY A N 1
ATOM 910 C CA . GLY A 1 131 ? 1.360 1.540 -2.567 1.00 78.06 131 GLY A CA 1
ATOM 911 C C . GLY A 1 131 ? 1.727 0.787 -3.838 1.00 78.06 131 GLY A C 1
ATOM 912 O O . GLY A 1 131 ? 1.666 -0.444 -3.912 1.00 78.06 131 GLY A O 1
ATOM 913 N N . TYR A 1 132 ? 2.176 1.533 -4.840 1.00 60.94 132 TYR A N 1
ATOM 914 C CA . TYR A 1 132 ? 2.936 0.901 -5.897 1.00 60.94 132 TYR A CA 1
ATOM 915 C C . TYR A 1 132 ? 4.124 0.218 -5.210 1.00 60.94 132 TYR A C 1
ATOM 917 O O . TYR A 1 132 ? 5.034 0.859 -4.685 1.00 60.94 132 TYR A O 1
ATOM 925 N N . ARG A 1 133 ? 4.123 -1.112 -5.183 1.00 53.09 133 ARG A N 1
ATOM 926 C CA . ARG A 1 133 ? 5.413 -1.761 -5.254 1.00 53.09 133 ARG A CA 1
ATOM 927 C C . ARG A 1 133 ? 5.811 -1.493 -6.683 1.00 53.09 133 ARG A C 1
ATOM 929 O O . ARG A 1 133 ? 5.244 -2.075 -7.605 1.00 53.09 133 ARG A O 1
ATOM 936 N N . LEU A 1 134 ? 6.755 -0.566 -6.863 1.00 46.22 134 LEU A N 1
ATOM 937 C CA . LEU A 1 134 ? 7.695 -0.764 -7.953 1.00 46.22 134 LEU A CA 1
ATOM 938 C C . LEU A 1 134 ? 8.073 -2.226 -7.775 1.00 46.22 134 LEU A C 1
ATOM 940 O O . LEU A 1 134 ? 8.586 -2.570 -6.702 1.00 46.22 134 LEU A O 1
ATOM 944 N N . ALA A 1 135 ? 7.664 -3.090 -8.711 1.00 44.38 135 ALA A N 1
ATOM 945 C CA . ALA A 1 135 ? 8.214 -4.432 -8.767 1.00 44.38 135 ALA A CA 1
ATOM 946 C C . ALA A 1 135 ? 9.698 -4.227 -8.473 1.00 44.38 135 ALA A C 1
ATOM 948 O O . ALA A 1 135 ? 10.271 -3.332 -9.112 1.00 44.38 135 ALA A O 1
ATOM 949 N N . PRO A 1 136 ? 10.249 -4.838 -7.402 1.00 40.59 136 PRO A N 1
ATOM 950 C CA . PRO A 1 136 ? 11.599 -4.516 -7.002 1.00 40.59 136 PRO A CA 1
ATOM 951 C C . PRO A 1 136 ? 12.423 -4.591 -8.277 1.00 40.59 136 PRO A C 1
ATOM 953 O O . PRO A 1 136 ? 12.396 -5.608 -8.973 1.00 40.59 136 PRO A O 1
ATOM 956 N N . ALA A 1 137 ? 13.084 -3.482 -8.625 1.00 47.69 137 ALA A N 1
ATOM 957 C CA . ALA A 1 137 ? 14.334 -3.606 -9.335 1.00 47.69 137 ALA A CA 1
ATOM 958 C C . ALA A 1 137 ? 15.104 -4.587 -8.455 1.00 47.69 137 ALA A C 1
ATOM 960 O O . ALA A 1 137 ? 15.423 -4.226 -7.329 1.00 47.69 137 ALA A O 1
ATOM 961 N N . TRP A 1 138 ? 15.095 -5.844 -8.904 1.00 35.97 138 TRP A N 1
ATOM 962 C CA . TRP A 1 138 ? 15.747 -7.071 -8.474 1.00 35.97 138 TRP A CA 1
ATOM 963 C C . TRP A 1 138 ? 16.498 -7.024 -7.129 1.00 35.97 138 TRP A C 1
ATOM 965 O O . TRP A 1 138 ? 17.151 -6.031 -6.823 1.00 35.97 138 TRP A O 1
ATOM 975 N N . PRO A 1 139 ? 16.569 -8.118 -6.345 1.00 39.22 139 PRO A N 1
ATOM 976 C CA . PRO A 1 139 ? 17.627 -8.217 -5.349 1.00 39.22 139 PRO A CA 1
ATOM 977 C C . PRO A 1 139 ? 18.955 -8.280 -6.112 1.00 39.22 139 PRO A C 1
ATOM 979 O O . PRO A 1 139 ? 19.406 -9.343 -6.527 1.00 39.22 139 PRO A O 1
ATOM 982 N N . LEU A 1 140 ? 19.566 -7.126 -6.364 1.00 41.62 140 LEU A N 1
ATOM 983 C CA . LEU A 1 140 ? 20.896 -7.059 -6.922 1.00 41.62 140 LEU A CA 1
ATOM 984 C C . LEU A 1 140 ? 21.876 -7.430 -5.807 1.00 41.62 140 LEU A C 1
ATOM 986 O O . LEU A 1 140 ? 22.420 -6.576 -5.103 1.00 41.62 140 LEU A O 1
ATOM 990 N N . VAL A 1 141 ? 22.086 -8.733 -5.639 1.00 35.19 141 VAL A N 1
ATOM 991 C CA . VAL A 1 141 ? 23.304 -9.259 -5.028 1.00 35.19 141 VAL A CA 1
ATOM 992 C C . VAL A 1 141 ? 24.409 -9.090 -6.071 1.00 35.19 141 VAL A C 1
ATOM 994 O O . VAL A 1 141 ? 24.639 -9.944 -6.921 1.00 35.19 141 VAL A O 1
ATOM 997 N N . GLY A 1 142 ? 25.034 -7.919 -6.042 1.00 38.94 142 GLY A N 1
ATOM 998 C CA . GLY A 1 142 ? 26.155 -7.511 -6.882 1.00 38.94 142 GLY A CA 1
ATOM 999 C C . GLY A 1 142 ? 26.434 -6.022 -6.653 1.00 38.94 142 GLY A C 1
ATOM 1000 O O . GLY A 1 142 ? 25.497 -5.281 -6.365 1.00 38.94 142 GLY A O 1
ATOM 1001 N N . PRO A 1 143 ? 27.691 -5.549 -6.697 1.00 36.94 143 PRO A N 1
ATOM 1002 C CA . PRO A 1 143 ? 28.000 -4.157 -6.389 1.00 36.94 143 PRO A CA 1
ATOM 1003 C C . PRO A 1 143 ? 27.532 -3.243 -7.534 1.00 36.94 143 PRO A C 1
ATOM 1005 O O . PRO A 1 143 ? 28.254 -3.041 -8.507 1.00 36.94 143 PRO A O 1
ATOM 1008 N N . GLN A 1 144 ? 26.328 -2.672 -7.434 1.00 39.41 144 GLN A N 1
ATOM 1009 C CA . GLN A 1 144 ? 25.922 -1.571 -8.317 1.00 39.41 144 GLN A CA 1
ATOM 1010 C C . GLN A 1 144 ? 26.546 -0.261 -7.864 1.00 39.41 144 GLN A C 1
ATOM 1012 O O . GLN A 1 144 ? 26.444 0.151 -6.709 1.00 39.41 144 GLN A O 1
ATOM 1017 N N . ILE A 1 145 ? 27.105 0.431 -8.847 1.00 37.41 145 ILE A N 1
ATOM 1018 C CA . ILE A 1 145 ? 27.440 1.844 -8.794 1.00 37.41 145 ILE A CA 1
ATOM 1019 C C . ILE A 1 145 ? 26.163 2.612 -8.420 1.00 37.41 145 ILE A C 1
ATOM 1021 O O . ILE A 1 145 ? 25.193 2.651 -9.178 1.00 37.41 145 ILE A O 1
ATOM 1025 N N . THR A 1 146 ? 26.155 3.211 -7.232 1.00 39.72 146 THR A N 1
ATOM 1026 C CA . THR A 1 146 ? 25.095 4.101 -6.755 1.00 39.72 146 THR A CA 1
ATOM 1027 C C . THR A 1 146 ? 24.993 5.305 -7.687 1.00 39.72 146 THR A C 1
ATOM 1029 O O . THR A 1 146 ? 25.813 6.218 -7.620 1.00 39.72 146 THR A O 1
ATOM 1032 N N . GLY A 1 147 ? 24.006 5.314 -8.585 1.00 33.91 147 GLY A N 1
ATOM 1033 C CA . GLY A 1 147 ? 23.947 6.375 -9.584 1.00 33.91 147 GLY A CA 1
ATOM 1034 C C . GLY A 1 147 ? 22.733 6.402 -10.500 1.00 33.91 147 GLY A C 1
ATOM 1035 O O . GLY A 1 147 ? 22.883 6.809 -11.645 1.00 33.91 147 GLY A O 1
ATOM 1036 N N . PHE A 1 148 ? 21.524 6.066 -10.041 1.00 43.97 148 PHE A N 1
ATOM 1037 C CA . PHE A 1 148 ? 20.324 6.509 -10.765 1.00 43.97 148 PHE A CA 1
ATOM 1038 C C . PHE A 1 148 ? 20.089 7.999 -10.496 1.00 43.97 148 PHE A C 1
ATOM 1040 O O . PHE A 1 148 ? 19.188 8.401 -9.761 1.00 43.97 148 PHE A O 1
ATOM 1047 N N . ARG A 1 149 ? 20.933 8.850 -11.085 1.00 37.75 149 ARG A N 1
ATOM 1048 C CA . ARG A 1 149 ? 20.611 10.266 -11.234 1.00 37.75 149 ARG A CA 1
ATOM 1049 C C . ARG A 1 149 ? 19.633 10.352 -12.400 1.00 37.75 149 ARG A C 1
ATOM 1051 O O . ARG A 1 149 ? 19.976 9.978 -13.517 1.00 37.75 149 ARG A O 1
ATOM 1058 N N . LYS A 1 150 ? 18.417 10.846 -12.146 1.00 33.25 150 LYS A N 1
ATOM 1059 C CA . LYS A 1 150 ? 17.527 11.365 -13.195 1.00 33.25 150 LYS A CA 1
ATOM 1060 C C . LYS A 1 150 ? 18.378 12.181 -14.177 1.00 33.25 150 LYS A C 1
ATOM 1062 O O . LYS A 1 150 ? 18.917 13.216 -13.785 1.00 33.25 150 LYS A O 1
ATOM 1067 N N . LEU A 1 151 ? 18.478 11.749 -15.433 1.00 32.69 151 LEU A N 1
ATOM 1068 C CA . LEU A 1 151 ? 18.872 12.622 -16.538 1.00 32.69 151 LEU A CA 1
ATOM 1069 C C . LEU A 1 151 ? 17.701 13.573 -16.801 1.00 32.69 151 LEU A C 1
ATOM 1071 O O . LEU A 1 151 ? 16.913 13.414 -17.725 1.00 32.69 151 LEU A O 1
ATOM 1075 N N . SER A 1 152 ? 17.542 14.547 -15.910 1.00 43.22 152 SER A N 1
ATOM 1076 C CA . SER A 1 152 ? 16.885 15.796 -16.254 1.00 43.22 152 SER A CA 1
ATOM 1077 C C . SER A 1 152 ? 17.910 16.698 -16.936 1.00 43.22 152 SER A C 1
ATOM 1079 O O . SER A 1 152 ? 18.980 16.915 -16.368 1.00 43.22 152 SER A O 1
ATOM 1081 N N . ALA A 1 153 ? 17.484 17.281 -18.057 1.00 32.66 153 ALA A N 1
ATOM 1082 C CA . ALA A 1 153 ? 18.019 18.453 -18.755 1.00 32.66 153 ALA A CA 1
ATOM 1083 C C . ALA A 1 153 ? 18.766 18.178 -20.071 1.00 32.66 153 ALA A C 1
ATOM 1085 O O . ALA A 1 153 ? 19.846 17.595 -20.117 1.00 32.66 153 ALA A O 1
ATOM 1086 N N . ALA A 1 154 ? 18.158 18.708 -21.136 1.00 36.75 154 ALA A N 1
ATOM 1087 C CA . ALA A 1 154 ? 18.811 19.120 -22.368 1.00 36.75 154 ALA A CA 1
ATOM 1088 C C . ALA A 1 154 ? 20.040 20.013 -22.077 1.00 36.75 154 ALA A C 1
ATOM 1090 O O . ALA A 1 154 ? 20.050 20.716 -21.062 1.00 36.75 154 ALA A O 1
ATOM 1091 N N . PRO A 1 155 ? 21.065 20.017 -22.946 1.00 36.00 155 PRO A N 1
ATOM 1092 C CA . PRO A 1 155 ? 22.307 20.739 -22.693 1.00 36.00 155 PRO A CA 1
ATOM 1093 C C . PRO A 1 155 ? 22.119 22.265 -22.791 1.00 36.00 155 PRO A C 1
ATOM 1095 O O . PRO A 1 155 ? 21.650 22.749 -23.822 1.00 36.00 155 PRO A O 1
ATOM 1098 N N . PRO A 1 156 ? 22.535 23.055 -21.784 1.00 39.62 156 PRO A N 1
ATOM 1099 C CA . PRO A 1 156 ? 22.842 24.463 -21.977 1.00 39.62 156 PRO A CA 1
ATOM 1100 C C . PRO A 1 156 ? 24.297 24.611 -22.440 1.00 39.62 156 PRO A C 1
ATOM 1102 O O . PRO A 1 156 ? 25.235 24.187 -21.764 1.00 39.62 156 PRO A O 1
ATOM 1105 N N . VAL A 1 157 ? 24.493 25.257 -23.587 1.00 40.09 157 VAL A N 1
ATOM 1106 C CA . VAL A 1 157 ? 25.775 25.893 -23.904 1.00 40.09 157 VAL A CA 1
ATOM 1107 C C . VAL A 1 157 ? 25.961 27.085 -22.955 1.00 40.09 157 VAL A C 1
ATOM 1109 O O . VAL A 1 157 ? 25.067 27.916 -22.829 1.00 40.09 157 VAL A O 1
ATOM 1112 N N . ALA A 1 158 ? 27.151 27.145 -22.352 1.00 33.34 158 ALA A N 1
ATOM 1113 C CA . ALA A 1 158 ? 27.762 28.254 -21.611 1.00 33.34 158 ALA A CA 1
ATOM 1114 C C . ALA A 1 158 ? 27.176 28.625 -20.230 1.00 33.34 158 ALA A C 1
ATOM 1116 O O . ALA A 1 158 ? 26.070 29.135 -20.078 1.00 33.34 158 ALA A O 1
ATOM 1117 N N . GLN A 1 159 ? 28.011 28.442 -19.203 1.00 35.12 159 GLN A N 1
ATOM 1118 C CA . GLN A 1 159 ? 27.864 29.074 -17.893 1.00 35.12 159 GLN A CA 1
ATOM 1119 C C . GLN A 1 159 ? 28.258 30.554 -17.957 1.00 35.12 159 GLN A C 1
ATOM 1121 O O . GLN A 1 159 ? 29.323 30.832 -18.490 1.00 35.12 159 GLN A O 1
ATOM 1126 N N . VAL A 1 160 ? 27.499 31.443 -17.297 1.00 27.91 160 VAL A N 1
ATOM 1127 C CA . VAL A 1 160 ? 28.030 32.462 -16.363 1.00 27.91 160 VAL A CA 1
ATOM 1128 C C . VAL A 1 160 ? 26.966 32.757 -15.282 1.00 27.91 160 VAL A C 1
ATOM 1130 O O . VAL A 1 160 ? 25.848 33.156 -15.582 1.00 27.91 160 VAL A O 1
ATOM 1133 N N . LEU A 1 161 ? 27.355 32.485 -14.032 1.00 34.00 161 LEU A N 1
ATOM 1134 C CA . LEU A 1 161 ? 26.910 32.982 -12.714 1.00 34.00 161 LEU A CA 1
ATOM 1135 C C . LEU A 1 161 ? 25.680 33.923 -12.622 1.00 34.00 161 LEU A C 1
ATOM 1137 O O . LEU A 1 161 ? 25.753 35.059 -13.068 1.00 34.00 161 LEU A O 1
ATOM 1141 N N . GLN A 1 162 ? 24.646 33.529 -11.856 1.00 29.78 162 GLN A N 1
ATOM 1142 C CA . GLN A 1 162 ? 24.313 34.128 -10.538 1.00 29.78 162 GLN A CA 1
ATOM 1143 C C . GLN A 1 162 ? 23.028 33.541 -9.905 1.00 29.78 162 GLN A C 1
ATOM 1145 O O . GLN A 1 162 ? 21.908 33.744 -10.353 1.00 29.78 162 GLN A O 1
ATOM 1150 N N . GLN A 1 163 ? 23.267 32.777 -8.841 1.00 31.81 163 GLN A N 1
ATOM 1151 C CA . GLN A 1 163 ? 22.594 32.703 -7.539 1.00 31.81 163 GLN A CA 1
ATOM 1152 C C . GLN A 1 163 ? 21.158 33.242 -7.302 1.00 31.81 163 GLN A C 1
ATOM 1154 O O . GLN A 1 163 ? 20.823 34.398 -7.529 1.00 31.81 163 GLN A O 1
ATOM 1159 N N . THR A 1 164 ? 20.444 32.410 -6.533 1.00 32.06 164 THR A N 1
ATOM 1160 C CA . THR A 1 164 ? 19.389 32.691 -5.536 1.00 32.06 164 THR A CA 1
ATOM 1161 C C . THR A 1 164 ? 17.907 32.672 -5.947 1.00 32.06 164 THR A C 1
ATOM 1163 O O . THR A 1 164 ? 17.285 33.679 -6.247 1.00 32.06 164 THR A O 1
ATOM 1166 N N . SER A 1 165 ? 17.304 31.526 -5.611 1.00 33.72 165 SER A N 1
ATOM 1167 C CA . SER A 1 165 ? 16.196 31.406 -4.645 1.00 33.72 165 SER A CA 1
ATOM 1168 C C . SER A 1 165 ? 14.738 31.571 -5.102 1.00 33.72 165 SER A C 1
ATOM 1170 O O . SER A 1 165 ? 14.395 32.434 -5.898 1.00 33.72 165 SER A O 1
ATOM 1172 N N . ARG A 1 166 ? 13.897 30.794 -4.391 1.00 36.19 166 ARG 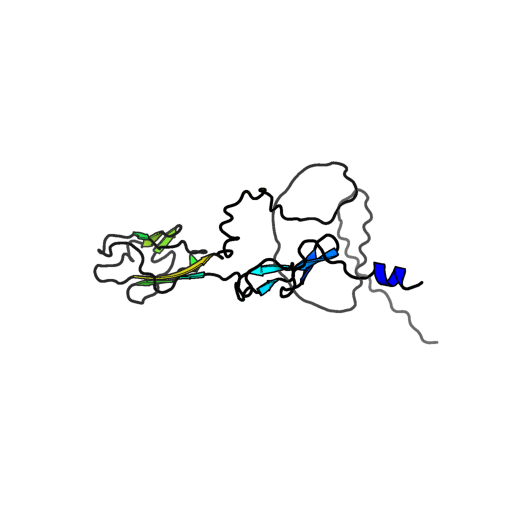A N 1
ATOM 1173 C CA . ARG A 1 166 ? 12.424 30.824 -4.238 1.00 36.19 166 ARG A CA 1
ATOM 1174 C C . ARG A 1 166 ? 11.668 29.893 -5.201 1.00 36.19 166 ARG A C 1
ATOM 1176 O O . ARG A 1 166 ? 11.660 30.102 -6.401 1.00 36.19 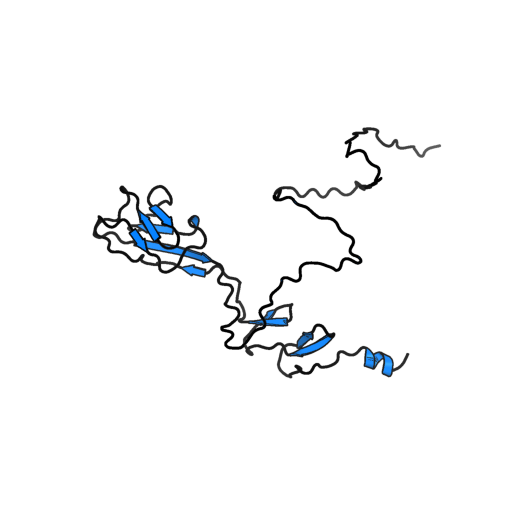166 ARG A O 1
ATOM 1183 N N . VAL A 1 167 ? 11.268 28.697 -4.749 1.00 30.78 167 VAL A N 1
ATOM 1184 C CA . VAL A 1 167 ? 10.114 28.350 -3.873 1.00 30.78 167 VAL A CA 1
ATOM 1185 C C . VAL A 1 167 ? 8.774 28.381 -4.631 1.00 30.78 167 VAL A C 1
ATOM 1187 O O . VAL A 1 167 ? 8.308 29.443 -5.012 1.00 30.78 167 VAL A O 1
ATOM 1190 N N . TRP A 1 168 ? 8.206 27.173 -4.785 1.00 27.88 168 TRP A N 1
ATOM 1191 C CA . TRP A 1 168 ? 6.791 26.748 -4.685 1.00 27.88 168 TRP A CA 1
ATOM 1192 C C . TRP A 1 168 ? 5.687 27.506 -5.457 1.00 27.88 168 TRP A C 1
ATOM 1194 O O . TRP A 1 168 ? 5.334 28.618 -5.091 1.00 27.88 168 TRP A O 1
ATOM 1204 N N . ALA A 1 169 ? 5.039 26.850 -6.434 1.00 38.22 169 ALA A N 1
ATOM 1205 C CA . ALA A 1 169 ? 3.686 26.246 -6.337 1.00 38.22 169 ALA A CA 1
ATOM 1206 C C . ALA A 1 169 ? 3.115 25.926 -7.737 1.00 38.22 169 ALA A C 1
ATOM 1208 O O . ALA A 1 169 ? 3.346 26.698 -8.667 1.00 38.22 169 ALA A O 1
ATOM 1209 N N . PRO A 1 170 ? 2.305 24.863 -7.893 1.00 43.69 170 PRO A N 1
ATOM 1210 C CA . PRO A 1 170 ? 1.591 24.564 -9.128 1.00 43.69 170 PRO A CA 1
ATOM 1211 C C . PRO A 1 170 ? 0.237 25.292 -9.171 1.00 43.69 170 PRO A C 1
ATOM 1213 O O . PRO A 1 170 ? -0.503 25.287 -8.191 1.00 43.69 170 PRO A O 1
ATOM 1216 N N . ALA A 1 171 ? -0.115 25.866 -10.322 1.00 37.44 171 ALA A N 1
ATOM 1217 C CA . ALA A 1 171 ? -1.489 26.256 -10.623 1.00 37.44 171 ALA A CA 1
ATOM 1218 C C . ALA A 1 171 ? -2.083 25.232 -11.596 1.00 37.44 171 ALA A C 1
ATOM 1220 O O . ALA A 1 171 ? -1.710 25.144 -12.765 1.00 37.44 171 ALA A O 1
ATOM 1221 N N . SER A 1 172 ? -2.970 24.416 -11.044 1.00 40.34 172 SER A N 1
ATOM 1222 C CA . SER A 1 172 ? -3.953 23.595 -11.731 1.00 40.34 172 SER A CA 1
ATOM 1223 C C . SER A 1 172 ? -5.003 24.459 -12.448 1.00 40.34 172 SER A C 1
ATOM 1225 O O . SER A 1 172 ? -5.317 25.556 -11.993 1.00 40.34 172 SER A O 1
ATOM 1227 N N . SER A 1 173 ? -5.613 23.878 -13.497 1.00 36.06 173 SER A N 1
ATOM 1228 C CA . SER A 1 173 ? -6.875 24.262 -14.182 1.00 36.06 173 SER A CA 1
ATOM 1229 C C . SER A 1 173 ? -6.842 25.564 -15.002 1.00 36.06 173 SER A C 1
ATOM 1231 O O . SER A 1 173 ? -6.374 26.581 -14.522 1.00 36.06 173 SER A O 1
ATOM 1233 N N . ALA A 1 174 ? -7.334 25.695 -16.236 1.00 36.00 174 ALA A N 1
ATOM 1234 C CA . ALA A 1 174 ? -8.092 24.919 -17.234 1.00 36.00 174 ALA A CA 1
ATOM 1235 C C . ALA A 1 174 ? -8.042 25.792 -18.537 1.00 36.00 174 ALA A C 1
ATOM 1237 O O . ALA A 1 174 ? -7.274 26.754 -18.562 1.00 36.00 174 ALA A O 1
ATOM 1238 N N . PRO A 1 175 ? -8.919 25.674 -19.554 1.00 41.84 175 PRO A N 1
ATOM 1239 C CA . PRO A 1 175 ? -9.488 24.534 -20.264 1.00 41.84 175 PRO A CA 1
ATOM 1240 C C . PRO A 1 175 ? -9.069 24.524 -21.757 1.00 41.84 175 PRO A C 1
ATOM 1242 O O . PRO A 1 175 ? -8.511 25.475 -22.304 1.00 41.84 175 PRO A O 1
ATOM 1245 N N . THR A 1 176 ? -9.421 23.444 -22.447 1.00 45.09 176 THR A N 1
ATOM 1246 C CA . THR A 1 176 ? -9.470 23.354 -23.909 1.00 45.09 176 THR A CA 1
ATOM 1247 C C . THR A 1 176 ? -10.376 24.443 -24.495 1.00 45.09 176 THR A C 1
ATOM 1249 O O . THR A 1 176 ? -11.577 24.443 -24.246 1.00 45.09 176 THR A O 1
ATOM 1252 N N . PHE A 1 177 ? -9.824 25.325 -25.329 1.00 33.41 177 PHE A N 1
ATOM 1253 C CA . PHE A 1 177 ? -10.586 26.052 -26.349 1.00 33.41 177 PHE A CA 1
ATOM 1254 C C . PHE A 1 177 ? -9.718 26.210 -27.601 1.00 33.41 177 PHE A C 1
ATOM 1256 O O . PHE A 1 177 ? -8.965 27.169 -27.761 1.00 33.41 177 PHE A O 1
ATOM 1263 N N . CYS A 1 178 ? -9.819 25.244 -28.512 1.00 37.16 178 CYS A N 1
ATOM 1264 C CA . CYS A 1 178 ? -9.357 25.428 -29.880 1.00 37.16 178 CYS A CA 1
ATOM 1265 C C . CYS A 1 178 ? -10.331 26.375 -30.597 1.00 37.16 178 CYS A C 1
ATOM 1267 O O . CYS A 1 178 ? -11.437 25.983 -30.960 1.00 37.16 178 CYS A O 1
ATOM 1269 N N . ARG A 1 179 ? -9.909 27.619 -30.833 1.00 33.38 179 ARG A N 1
ATOM 1270 C CA . ARG A 1 179 ? -10.403 28.441 -31.946 1.00 33.38 179 ARG A CA 1
ATOM 1271 C C . ARG A 1 179 ? -9.203 28.815 -32.825 1.00 33.38 179 ARG A C 1
ATOM 1273 O O . ARG A 1 179 ? -8.255 29.398 -32.302 1.00 33.38 179 ARG A O 1
ATOM 1280 N N . PRO A 1 180 ? -9.198 28.485 -34.126 1.00 35.53 180 PRO A N 1
ATOM 1281 C CA . PRO A 1 180 ? -8.117 28.874 -35.023 1.00 35.53 180 PRO A CA 1
ATOM 1282 C C . PRO A 1 180 ? -8.271 30.357 -35.401 1.00 35.53 180 PRO A C 1
ATOM 1284 O O . PRO A 1 180 ? -9.366 30.777 -35.769 1.00 35.53 180 PRO A O 1
ATOM 1287 N N . GLY A 1 181 ? -7.195 31.152 -35.310 1.00 47.34 181 GLY A N 1
ATOM 1288 C CA . GLY A 1 181 ? -7.162 32.491 -35.926 1.00 47.34 181 GLY A CA 1
ATOM 1289 C C . GLY A 1 181 ? -6.514 33.651 -35.158 1.00 47.34 181 GLY A C 1
ATOM 1290 O O . GLY A 1 181 ? -6.531 34.762 -35.677 1.00 47.34 181 GLY A O 1
ATOM 1291 N N . ILE A 1 182 ? -5.924 33.456 -33.972 1.00 43.41 182 ILE A N 1
ATOM 1292 C CA . ILE A 1 182 ? -5.216 34.540 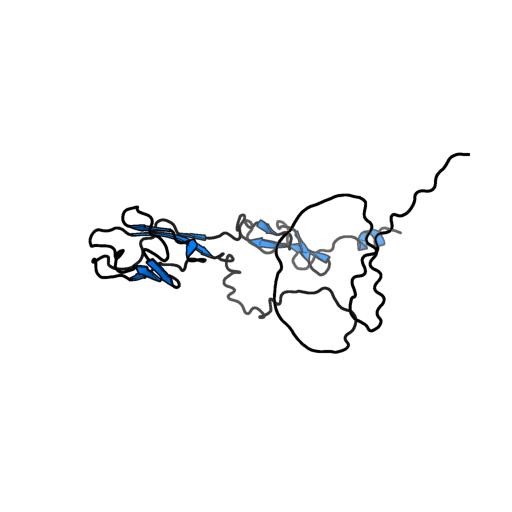-33.258 1.00 43.41 182 ILE A CA 1
ATOM 1293 C C . ILE A 1 182 ? -3.717 34.237 -33.226 1.00 43.41 182 ILE A C 1
ATOM 1295 O O . ILE A 1 182 ? -3.259 33.363 -32.492 1.00 43.41 182 ILE A O 1
ATOM 1299 N N . ALA A 1 183 ? -2.950 34.964 -34.038 1.00 37.16 183 ALA A N 1
ATOM 1300 C CA . ALA A 1 183 ? -1.494 34.950 -33.989 1.00 37.16 183 ALA A CA 1
ATOM 1301 C C . ALA A 1 183 ? -1.011 35.836 -32.830 1.00 37.16 183 ALA A C 1
ATOM 1303 O O . ALA A 1 183 ? -1.160 37.058 -32.860 1.00 37.16 183 ALA A O 1
ATOM 1304 N N . TRP A 1 184 ? -0.417 35.221 -31.808 1.00 35.97 184 TRP A N 1
ATOM 1305 C CA . TRP A 1 184 ? 0.229 35.934 -30.708 1.00 35.97 184 TRP A CA 1
ATOM 1306 C C . TRP A 1 184 ? 1.663 36.288 -31.100 1.00 35.97 184 TRP A C 1
ATOM 1308 O O . TRP A 1 184 ? 2.479 35.401 -31.346 1.00 35.97 184 TRP A O 1
ATOM 1318 N N . LYS A 1 185 ? 1.991 37.583 -31.148 1.00 31.56 185 LYS A N 1
ATOM 1319 C CA . LYS A 1 185 ? 3.367 38.049 -31.356 1.00 31.56 185 LYS A CA 1
ATOM 1320 C C . LYS A 1 185 ? 3.930 38.540 -30.025 1.00 31.56 185 LYS A C 1
ATOM 1322 O O . LYS A 1 185 ? 3.607 39.636 -29.575 1.00 31.56 185 LYS A O 1
ATOM 1327 N N . PHE A 1 186 ? 4.772 37.727 -29.394 1.00 29.61 186 PHE A N 1
ATOM 1328 C CA . PHE A 1 186 ? 5.563 38.159 -28.246 1.00 29.61 186 PHE A CA 1
ATOM 1329 C C . PHE A 1 186 ? 6.716 39.032 -28.747 1.00 29.61 186 PHE A C 1
ATOM 1331 O O . PHE A 1 186 ? 7.657 38.538 -29.362 1.00 29.61 186 PHE A O 1
ATOM 1338 N N . ILE A 1 187 ? 6.640 40.340 -28.505 1.00 36.25 187 ILE A N 1
ATOM 1339 C CA . ILE A 1 187 ? 7.780 41.245 -28.670 1.00 36.25 187 ILE A CA 1
ATOM 1340 C C . ILE A 1 187 ? 8.347 41.492 -27.275 1.00 36.25 187 ILE A C 1
ATOM 1342 O O . ILE A 1 187 ? 7.793 42.262 -26.495 1.00 36.25 187 ILE A O 1
ATOM 1346 N N . SER A 1 188 ? 9.444 40.813 -26.941 1.00 32.66 188 SER A N 1
ATOM 1347 C CA . SER A 1 188 ? 10.208 41.099 -25.729 1.00 32.66 188 SER A CA 1
ATOM 1348 C C . SER A 1 188 ? 11.263 42.161 -26.037 1.00 32.66 188 SER A C 1
ATOM 1350 O O . SER A 1 188 ? 12.327 41.848 -26.570 1.00 32.66 188 SER A O 1
ATOM 1352 N N . THR A 1 189 ? 11.000 43.422 -25.700 1.00 35.22 189 THR A N 1
ATOM 1353 C CA . THR A 1 189 ? 12.054 44.445 -25.629 1.00 35.22 189 THR A CA 1
ATOM 1354 C C . THR A 1 189 ? 12.560 44.536 -24.195 1.00 35.22 189 THR A C 1
ATOM 1356 O O . THR A 1 189 ? 11.888 45.077 -23.318 1.00 35.22 189 THR A O 1
ATOM 1359 N N . TRP A 1 190 ? 13.752 43.995 -23.947 1.00 36.50 190 TRP A N 1
ATOM 1360 C CA . TRP A 1 190 ? 14.433 44.090 -22.659 1.00 36.50 190 TRP A CA 1
ATOM 1361 C C . TRP A 1 190 ? 15.064 45.478 -22.489 1.00 36.50 190 TRP A C 1
ATOM 1363 O O . TRP A 1 190 ? 16.168 45.723 -22.968 1.00 36.50 190 TRP A O 1
ATOM 1373 N N . ARG A 1 191 ? 14.375 46.391 -21.790 1.00 38.09 191 ARG A N 1
ATOM 1374 C CA . ARG A 1 191 ? 15.005 47.535 -21.101 1.00 38.09 191 ARG A CA 1
ATOM 1375 C C . ARG A 1 191 ? 14.154 48.036 -19.922 1.00 38.09 191 ARG A C 1
ATOM 1377 O O . ARG A 1 191 ? 13.192 48.778 -20.076 1.00 38.09 191 ARG A O 1
ATOM 1384 N N . THR A 1 192 ? 14.541 47.566 -18.737 1.00 43.94 192 THR A N 1
ATOM 1385 C CA . THR A 1 192 ? 14.631 48.295 -17.452 1.00 43.94 192 THR A CA 1
ATOM 1386 C C . THR A 1 192 ? 13.441 49.055 -16.843 1.00 43.94 192 THR A C 1
ATOM 1388 O O . THR A 1 192 ? 13.667 49.806 -15.898 1.00 43.94 192 THR A O 1
ATOM 1391 N N . ARG A 1 193 ? 12.177 48.804 -17.205 1.00 41.69 193 ARG A N 1
ATOM 1392 C CA . ARG A 1 193 ? 11.034 49.042 -16.286 1.00 41.69 193 ARG A CA 1
ATOM 1393 C C . ARG A 1 193 ? 10.002 47.918 -16.432 1.00 41.69 193 ARG A C 1
ATOM 1395 O O . ARG A 1 193 ? 9.757 47.477 -17.547 1.00 41.69 193 ARG A O 1
ATOM 1402 N N . GLY A 1 194 ? 9.480 47.415 -15.308 1.00 44.97 194 GLY A N 1
ATOM 1403 C CA . GLY A 1 194 ? 8.673 46.184 -15.207 1.00 44.97 194 GLY A CA 1
ATOM 1404 C C . GLY A 1 194 ? 7.439 46.104 -16.126 1.00 44.97 194 GLY A C 1
ATOM 1405 O O . GLY A 1 194 ? 7.043 47.108 -16.720 1.00 44.97 194 GLY A O 1
ATOM 1406 N N . PRO A 1 195 ? 6.819 44.912 -16.256 1.00 43.16 195 PRO A N 1
ATOM 1407 C CA . PRO A 1 195 ? 5.731 44.684 -17.200 1.00 43.16 195 PRO A CA 1
ATOM 1408 C C . PRO A 1 195 ? 4.536 45.576 -16.860 1.00 43.16 195 PRO A C 1
ATOM 1410 O O . PRO A 1 195 ? 3.918 45.445 -15.806 1.00 43.16 195 PRO A O 1
ATOM 1413 N N . ARG A 1 196 ? 4.204 46.493 -17.770 1.00 42.16 196 ARG A N 1
ATOM 1414 C CA . ARG A 1 196 ? 2.986 47.298 -17.702 1.00 42.16 196 ARG A CA 1
ATOM 1415 C C . ARG A 1 196 ? 2.024 46.770 -18.758 1.00 42.16 196 ARG A C 1
ATOM 1417 O O . ARG A 1 196 ? 2.316 46.823 -19.949 1.00 42.16 196 ARG A O 1
ATOM 1424 N N . LEU A 1 197 ? 0.899 46.226 -18.308 1.00 35.03 197 LEU A N 1
ATOM 1425 C CA . LEU A 1 197 ? -0.171 45.746 -19.174 1.00 35.03 197 LEU A CA 1
ATOM 1426 C C . LEU A 1 197 ? -0.871 46.974 -19.771 1.00 35.03 197 LEU A C 1
ATOM 1428 O O . LEU A 1 197 ? -1.475 47.758 -19.043 1.00 35.03 197 LEU A O 1
ATOM 1432 N N . VAL A 1 198 ? -0.738 47.183 -21.079 1.00 43.50 198 VAL A N 1
ATOM 1433 C CA . VAL A 1 198 ? -1.461 48.237 -21.801 1.00 43.50 198 VAL A CA 1
ATOM 1434 C C . VAL A 1 198 ? -2.494 47.546 -22.681 1.00 43.50 198 VAL A C 1
ATOM 1436 O O . VAL A 1 198 ? -2.142 46.944 -23.692 1.00 43.50 198 VAL A O 1
ATOM 1439 N N . LEU A 1 199 ? -3.769 47.601 -22.286 1.00 36.50 199 LEU A N 1
ATOM 1440 C CA . LEU A 1 199 ? -4.868 47.212 -23.168 1.00 36.50 199 LEU A CA 1
ATOM 1441 C C . LEU A 1 199 ? -5.045 48.302 -24.229 1.00 36.50 199 LEU A C 1
ATOM 1443 O O . LEU A 1 199 ? -5.412 49.429 -23.900 1.00 36.50 199 LEU A O 1
ATOM 1447 N N . SER A 1 200 ? -4.803 47.974 -25.498 1.00 46.78 200 SER A N 1
ATOM 1448 C CA . SER A 1 200 ? -5.236 48.803 -26.622 1.00 46.78 200 SER A CA 1
ATOM 1449 C C . SER A 1 200 ? -6.351 48.084 -27.381 1.00 46.78 200 SER A C 1
ATOM 1451 O O . SER A 1 200 ? -6.173 47.012 -27.953 1.00 46.78 200 SER A O 1
ATOM 1453 N N . SER A 1 201 ? -7.544 48.669 -27.356 1.00 44.84 201 SER A N 1
ATOM 1454 C CA . SER A 1 201 ? -8.684 48.255 -28.166 1.00 44.84 201 SER A CA 1
ATOM 1455 C C . SER A 1 201 ? -8.780 49.185 -29.372 1.00 44.84 201 SER A C 1
ATOM 1457 O O . SER A 1 201 ? -9.402 50.244 -29.325 1.00 44.84 201 SER A O 1
ATOM 1459 N N . ARG A 1 202 ? -8.143 48.807 -30.483 1.00 41.91 202 ARG A N 1
ATOM 1460 C CA . ARG A 1 202 ? -8.484 49.368 -31.796 1.00 41.91 202 ARG A CA 1
ATOM 1461 C C . ARG A 1 202 ? -8.668 48.231 -32.802 1.00 41.91 202 ARG A C 1
ATOM 1463 O O . ARG A 1 202 ? -7.724 47.469 -33.004 1.00 41.91 202 ARG A O 1
ATOM 1470 N N . PRO A 1 203 ? -9.854 48.090 -33.419 1.00 39.56 203 PRO A N 1
ATOM 1471 C CA . PRO A 1 203 ? -10.069 47.103 -34.466 1.00 39.56 203 PRO A CA 1
ATOM 1472 C C . PRO A 1 203 ? -9.281 47.496 -35.722 1.00 39.56 203 PRO A C 1
ATOM 1474 O O . PRO A 1 203 ? -9.303 48.652 -36.148 1.00 39.56 203 PRO A O 1
ATOM 1477 N N . PHE A 1 204 ? -8.562 46.533 -36.301 1.00 37.78 204 PHE A N 1
ATOM 1478 C CA . PHE A 1 204 ? -7.864 46.700 -37.575 1.00 37.78 204 PHE A CA 1
ATOM 1479 C C . PHE A 1 204 ? -8.917 46.836 -38.684 1.00 37.78 204 PHE A C 1
ATOM 1481 O O . PHE A 1 204 ? -9.660 45.898 -38.967 1.00 37.78 204 PHE A O 1
ATOM 1488 N N . GLY A 1 205 ? -9.026 48.036 -39.253 1.00 39.81 205 GLY A N 1
ATOM 1489 C CA . GLY A 1 205 ? -9.994 48.358 -40.293 1.00 39.81 205 GLY A CA 1
ATOM 1490 C C . GLY A 1 205 ? -9.720 47.598 -41.588 1.00 39.81 205 GLY A C 1
ATOM 1491 O O . GLY A 1 205 ? -8.619 47.651 -42.134 1.00 39.81 205 GLY A O 1
ATOM 1492 N N . ALA A 1 206 ? -10.760 46.934 -42.088 1.00 43.91 206 ALA A N 1
ATOM 1493 C CA . ALA A 1 206 ? -10.862 46.483 -43.463 1.00 43.91 206 ALA A CA 1
ATOM 1494 C C . ALA A 1 206 ? -10.928 47.692 -44.416 1.00 43.91 206 ALA A C 1
ATOM 1496 O O . ALA A 1 206 ? -11.682 48.638 -44.195 1.00 43.91 206 ALA A O 1
ATOM 1497 N N . ARG A 1 207 ? -10.156 47.638 -45.499 1.00 40.94 207 ARG A N 1
ATOM 1498 C CA . ARG A 1 207 ? -10.324 48.435 -46.723 1.00 40.94 207 ARG A CA 1
ATOM 1499 C C . ARG A 1 207 ? -10.042 47.415 -47.835 1.00 40.94 207 ARG A C 1
ATOM 1501 O O . ARG A 1 207 ? -8.929 46.915 -47.895 1.00 40.94 207 ARG A O 1
ATOM 1508 N N . GLY A 1 208 ? -11.004 46.860 -48.566 1.00 38.06 208 GLY A N 1
ATOM 1509 C CA . GLY A 1 208 ? -12.130 47.482 -49.254 1.00 38.06 208 GLY A CA 1
ATOM 1510 C C . GLY A 1 208 ? -11.788 47.460 -50.746 1.00 38.06 208 GLY A C 1
ATOM 1511 O O . GLY A 1 208 ? -11.090 48.353 -51.208 1.00 38.06 208 GLY A O 1
ATOM 1512 N N . ALA A 1 209 ? -12.199 46.403 -51.454 1.00 39.97 209 ALA A N 1
ATOM 1513 C CA . ALA A 1 209 ? -12.147 46.304 -52.912 1.00 39.97 209 ALA A CA 1
ATOM 1514 C C . ALA A 1 209 ? -13.495 46.764 -53.489 1.00 39.97 209 ALA A C 1
ATOM 1516 O O . ALA A 1 209 ? -14.536 46.355 -52.976 1.00 39.97 209 ALA A O 1
ATOM 1517 N N . GLY A 1 210 ? -13.471 47.585 -54.541 1.00 38.44 210 GLY A N 1
ATOM 1518 C CA . GLY A 1 210 ? -14.653 47.967 -55.318 1.00 38.44 210 GLY A CA 1
ATOM 1519 C C . GLY A 1 210 ? -14.537 49.370 -55.914 1.00 38.44 210 GLY A C 1
ATOM 1520 O O . GLY A 1 210 ? -14.640 50.348 -55.175 1.00 38.44 210 GLY A O 1
ATOM 1521 N N . GLY A 1 211 ? -14.335 49.439 -57.233 1.00 33.72 211 GLY A N 1
ATOM 1522 C CA . GLY A 1 211 ? -14.238 50.657 -58.043 1.00 33.72 211 GLY A CA 1
ATOM 1523 C C . GLY A 1 211 ? -13.328 50.442 -59.236 1.00 33.72 211 GLY A C 1
ATOM 1524 O O . GLY A 1 211 ? -12.142 50.805 -59.104 1.00 33.72 211 GLY A O 1
#

Radius of gyration: 31.34 Å; chains: 1; bounding box: 52×66×84 Å

Foldseek 3Di:
DDPVVVVVPDAAADPQADPPADWDQDPVRHIHGQDDDNQWDADPNSHTDHDPPDLDFDKDWFDFWDDDQALPDQKTFDPFFAPDQVQKFKDKQNHTDDDPQQWDDDGRMIGGDNVNRGHPPITMTMMHTDHRPPVPPDPPPDDDDPDPDPPPDDDDDDDDDDDDDDDDDDDDDDDDDDDPDDDDDDDDDDDDDDDDDDDDDDDDDDDDDDD